Protein AF-A0A9P3C823-F1 (afdb_monomer_lite)

Structure (mmCIF, N/CA/C/O backbone):
data_AF-A0A9P3C823-F1
#
_entry.id   AF-A0A9P3C823-F1
#
loop_
_atom_site.group_PDB
_atom_site.id
_atom_site.type_symbol
_atom_site.label_atom_id
_atom_site.label_alt_id
_atom_site.label_comp_id
_atom_site.label_asym_id
_atom_site.label_entity_id
_atom_site.label_seq_id
_atom_site.pdbx_PDB_ins_code
_atom_site.Cartn_x
_atom_site.Cartn_y
_atom_site.Cartn_z
_atom_site.occupancy
_atom_site.B_iso_or_equiv
_atom_site.auth_seq_id
_atom_site.auth_comp_id
_atom_site.auth_asym_id
_atom_site.auth_atom_id
_atom_site.pdbx_PDB_model_num
ATOM 1 N N . MET A 1 1 ? -17.866 -25.008 -44.294 1.00 35.00 1 MET A N 1
ATOM 2 C CA . MET A 1 1 ? -16.511 -24.465 -44.513 1.00 35.00 1 MET A CA 1
ATOM 3 C C . MET A 1 1 ? -16.025 -23.839 -43.210 1.00 35.00 1 MET A C 1
ATOM 5 O O . MET A 1 1 ? -16.562 -22.801 -42.847 1.00 35.00 1 MET A O 1
ATOM 9 N N . PRO A 1 2 ? -15.139 -24.492 -42.443 1.00 32.69 2 PRO A N 1
ATOM 10 C CA . PRO A 1 2 ? -14.495 -23.902 -41.272 1.00 32.69 2 PRO A CA 1
ATOM 11 C C . PRO A 1 2 ? -13.178 -23.181 -41.626 1.00 32.69 2 PRO A C 1
ATOM 13 O O . PRO A 1 2 ? -12.579 -23.443 -42.664 1.00 32.69 2 PRO A O 1
ATOM 16 N N . CYS A 1 3 ? -12.800 -22.268 -40.728 1.00 51.78 3 CYS A N 1
ATOM 17 C CA . CYS A 1 3 ? -11.657 -21.354 -40.674 1.00 51.78 3 CYS A CA 1
ATOM 18 C C . CYS A 1 3 ? -10.278 -21.920 -41.065 1.00 51.78 3 CYS A C 1
ATOM 20 O O . CYS A 1 3 ? -9.932 -23.026 -40.658 1.00 51.78 3 CYS A O 1
ATOM 22 N N . THR A 1 4 ? -9.445 -21.082 -41.704 1.00 46.81 4 THR A N 1
ATOM 23 C CA . THR A 1 4 ? -8.008 -21.349 -41.914 1.00 46.81 4 THR A CA 1
ATOM 24 C C . THR A 1 4 ? -7.027 -20.363 -41.288 1.00 46.81 4 THR A C 1
ATOM 26 O O . THR A 1 4 ? -5.866 -20.715 -41.308 1.00 46.81 4 THR A O 1
ATOM 29 N N . THR A 1 5 ? -7.405 -19.217 -40.699 1.00 46.12 5 THR A N 1
ATOM 30 C CA . THR A 1 5 ? -6.493 -18.391 -39.851 1.00 46.12 5 THR A CA 1
ATOM 31 C C . THR A 1 5 ? -7.189 -17.104 -39.370 1.00 46.12 5 THR A C 1
ATOM 33 O O . THR A 1 5 ? -7.004 -16.041 -39.953 1.00 46.12 5 THR A O 1
ATOM 36 N N . CYS A 1 6 ? -8.007 -17.144 -38.319 1.00 45.16 6 CYS A N 1
ATOM 37 C CA . CYS A 1 6 ? -8.482 -15.925 -37.635 1.00 45.16 6 CYS A CA 1
ATOM 38 C C . CYS A 1 6 ? -7.924 -15.919 -36.209 1.00 45.16 6 CYS A C 1
ATOM 40 O O . CYS A 1 6 ? -7.870 -16.984 -35.596 1.00 45.16 6 CYS A O 1
ATOM 42 N N . PRO A 1 7 ? -7.473 -14.765 -35.690 1.00 52.19 7 PRO A N 1
ATOM 43 C CA . PRO A 1 7 ? -8.249 -13.523 -35.661 1.00 52.19 7 PRO A CA 1
ATOM 44 C C . PRO A 1 7 ? -7.951 -12.560 -36.814 1.00 52.19 7 PRO A C 1
ATOM 46 O O . PRO A 1 7 ? -6.794 -12.254 -37.094 1.00 52.19 7 PRO A O 1
ATOM 49 N N . THR A 1 8 ? -9.000 -12.007 -37.426 1.00 59.66 8 THR A N 1
ATOM 50 C CA . THR A 1 8 ? -8.868 -10.779 -38.215 1.00 59.66 8 THR A CA 1
ATOM 51 C C . THR A 1 8 ? -8.662 -9.632 -37.231 1.00 59.66 8 THR A C 1
ATOM 53 O O . THR A 1 8 ? -9.536 -9.334 -36.413 1.00 59.66 8 THR A O 1
ATOM 56 N N . THR A 1 9 ? -7.482 -9.022 -37.250 1.00 61.47 9 THR A N 1
ATOM 57 C CA . THR A 1 9 ? -7.218 -7.796 -36.496 1.00 61.47 9 THR A CA 1
ATOM 58 C C . THR A 1 9 ? -7.722 -6.619 -37.309 1.00 61.47 9 THR A C 1
ATOM 60 O O . THR A 1 9 ? -7.191 -6.335 -38.382 1.00 61.47 9 THR A O 1
ATOM 63 N N . HIS A 1 10 ? -8.737 -5.932 -36.799 1.00 73.94 10 HIS A N 1
ATOM 64 C CA . HIS A 1 10 ? -9.176 -4.664 -37.370 1.00 73.94 10 HIS A CA 1
ATOM 65 C C . HIS A 1 10 ? -8.568 -3.515 -36.564 1.00 73.94 10 HIS A C 1
ATOM 67 O O . HIS A 1 10 ? -8.534 -3.610 -35.330 1.00 73.94 10 HIS A O 1
ATOM 73 N N . PRO A 1 11 ? -8.076 -2.443 -37.218 1.00 75.88 11 PRO A N 1
ATOM 74 C CA . PRO A 1 11 ? -7.630 -1.261 -36.496 1.00 75.88 11 PRO A CA 1
ATOM 75 C C . PRO A 1 11 ? -8.790 -0.755 -35.643 1.00 75.88 11 PRO A C 1
ATOM 77 O O . PRO A 1 11 ? -9.939 -0.724 -36.089 1.00 75.88 11 PRO A O 1
ATOM 80 N N . CYS A 1 12 ? -8.493 -0.410 -34.395 1.00 74.81 12 CYS A N 1
ATOM 81 C CA . CYS A 1 12 ? -9.499 0.092 -33.479 1.00 74.81 12 CYS A CA 1
ATOM 82 C C . CYS A 1 12 ? -10.090 1.375 -34.081 1.00 74.81 12 CYS A C 1
ATOM 84 O O . CYS A 1 12 ? -9.335 2.314 -34.345 1.00 74.81 12 CYS A O 1
ATOM 86 N N . PRO A 1 13 ? -11.413 1.446 -34.302 1.00 76.31 13 PRO A N 1
ATOM 87 C CA . PRO A 1 13 ? -12.033 2.579 -34.985 1.00 76.31 13 PRO A CA 1
ATOM 88 C C . PRO A 1 13 ? -11.883 3.881 -34.191 1.00 76.31 13 PRO A C 1
ATOM 90 O O . PRO A 1 13 ? -11.887 4.965 -34.764 1.00 76.31 13 PRO A O 1
ATOM 93 N N . ARG A 1 14 ? -11.705 3.776 -32.870 1.00 74.75 14 ARG A N 1
ATOM 94 C CA . ARG A 1 14 ? -11.620 4.917 -31.960 1.00 74.75 14 ARG A CA 1
ATOM 95 C C . ARG A 1 14 ? -10.239 5.563 -31.891 1.00 74.75 14 ARG A C 1
ATOM 97 O O . ARG A 1 14 ? -10.153 6.766 -31.686 1.00 74.75 14 ARG A O 1
ATOM 104 N N . CYS A 1 15 ? -9.170 4.789 -32.066 1.00 73.88 15 CYS A N 1
ATOM 105 C CA . CYS A 1 15 ? -7.798 5.310 -32.117 1.00 73.88 15 CYS A CA 1
ATOM 106 C C . CYS A 1 15 ? -7.147 5.145 -33.497 1.00 73.88 15 CYS A C 1
ATOM 108 O O . CYS A 1 15 ? -5.965 5.406 -33.662 1.00 73.88 15 CYS A O 1
ATOM 110 N N . SER A 1 16 ? -7.902 4.703 -34.505 1.00 79.69 16 SER A N 1
ATOM 111 C CA . SER A 1 16 ? -7.412 4.472 -35.871 1.00 79.69 16 SER A CA 1
ATOM 112 C C . SER A 1 16 ? -6.136 3.621 -35.943 1.00 79.69 16 SER A C 1
ATOM 114 O O . SER A 1 16 ? -5.290 3.839 -36.805 1.00 79.69 16 SER A O 1
ATOM 116 N N . GLY A 1 17 ? -5.970 2.654 -35.036 1.00 72.06 17 GLY A N 1
ATOM 117 C CA . GLY A 1 17 ? -4.776 1.802 -35.013 1.00 72.06 17 GLY A CA 1
ATOM 118 C C . GLY A 1 17 ? -3.677 2.212 -34.031 1.00 72.06 17 GLY A C 1
ATOM 119 O O . GLY A 1 17 ? -2.802 1.397 -33.765 1.00 72.06 17 GLY A O 1
ATOM 120 N N . THR A 1 18 ? -3.699 3.427 -33.469 1.00 72.62 18 THR A N 1
ATOM 121 C CA . THR A 1 18 ? -2.567 3.945 -32.668 1.00 72.62 18 THR A CA 1
ATOM 122 C C . THR A 1 18 ? -2.504 3.385 -31.249 1.00 72.62 18 THR A C 1
ATOM 124 O O . THR A 1 18 ? -1.476 3.478 -30.589 1.00 72.62 18 THR A O 1
ATOM 127 N N . GLY A 1 19 ? -3.611 2.843 -30.740 1.00 66.25 19 GLY A N 1
ATOM 128 C CA . GLY A 1 19 ? -3.723 2.383 -29.353 1.00 66.25 19 GLY A CA 1
ATOM 129 C C . GLY A 1 19 ? -3.923 3.508 -28.339 1.00 66.25 19 GLY A C 1
ATOM 130 O O . GLY A 1 19 ? -4.384 3.246 -27.231 1.00 66.25 19 GLY A O 1
ATOM 131 N N . THR A 1 20 ? -3.693 4.761 -28.718 1.00 68.56 20 THR A N 1
ATOM 132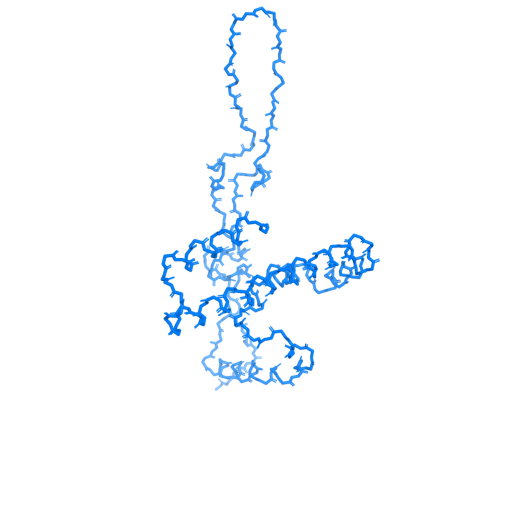 C CA . THR A 1 20 ? -3.794 5.926 -27.838 1.00 68.56 20 THR A CA 1
ATOM 133 C C . THR A 1 20 ? -4.793 6.941 -28.375 1.00 68.56 20 THR A C 1
ATOM 135 O O . THR A 1 20 ? -4.984 7.088 -29.581 1.00 68.56 20 THR A O 1
ATOM 138 N N . THR A 1 21 ? -5.466 7.638 -27.470 1.00 69.62 21 THR A N 1
ATOM 139 C CA . THR A 1 21 ? -6.261 8.823 -27.798 1.00 69.62 21 THR A CA 1
ATOM 140 C C . THR A 1 21 ? -5.496 10.038 -27.301 1.00 69.62 21 THR A C 1
ATOM 142 O O . THR A 1 21 ? -5.121 10.092 -26.132 1.00 69.62 21 THR A O 1
ATOM 145 N N . SER A 1 22 ? -5.216 10.985 -28.196 1.00 70.94 22 SER A N 1
ATOM 146 C CA . SER A 1 22 ? -4.592 12.252 -27.828 1.00 70.94 22 SER A CA 1
ATOM 147 C C . SER A 1 22 ? -5.679 13.214 -27.365 1.00 70.94 22 SER A C 1
ATOM 149 O O . SER A 1 22 ? -6.450 13.710 -28.190 1.00 70.94 22 SER A O 1
ATOM 151 N N . GLU A 1 23 ? -5.737 13.479 -26.067 1.00 72.12 23 GLU A N 1
ATOM 152 C CA . GLU A 1 23 ? -6.552 14.564 -25.526 1.00 72.12 23 GLU A CA 1
ATOM 153 C C . GLU A 1 23 ? -5.653 15.719 -25.064 1.00 72.12 23 GLU A C 1
ATOM 155 O O . GLU A 1 23 ? -4.468 15.508 -24.775 1.00 72.12 23 GLU A O 1
ATOM 160 N N . PRO A 1 24 ? -6.171 16.961 -25.021 1.00 75.12 24 PRO A N 1
ATOM 161 C CA . PRO A 1 24 ? -5.452 18.070 -24.410 1.00 75.12 24 PRO A CA 1
ATOM 162 C C . PRO A 1 24 ? -5.036 17.682 -22.992 1.00 75.12 24 PRO A C 1
ATOM 164 O O . PRO A 1 24 ? -5.863 17.223 -22.207 1.00 75.12 24 PRO A O 1
ATOM 167 N N . CYS A 1 25 ? -3.758 17.854 -22.654 1.00 70.50 25 CYS A N 1
ATOM 168 C CA . CYS A 1 25 ? -3.279 17.476 -21.330 1.00 70.50 25 CYS A CA 1
ATOM 169 C C . CYS A 1 25 ? -4.059 18.263 -20.260 1.00 70.50 25 CYS A C 1
ATOM 171 O O . CYS A 1 25 ? -4.071 19.495 -20.318 1.00 70.50 25 CYS A O 1
ATOM 173 N N . PRO A 1 26 ? -4.690 17.598 -19.275 1.00 68.50 26 PRO A N 1
ATOM 174 C CA . PRO A 1 26 ? -5.546 18.268 -18.297 1.00 68.50 26 PRO A CA 1
ATOM 175 C C . PRO A 1 26 ? -4.748 19.185 -17.366 1.00 68.50 26 PRO A C 1
ATOM 177 O O . PRO A 1 26 ? -5.267 20.190 -16.894 1.00 68.50 26 PRO A O 1
ATOM 180 N N . SER A 1 27 ? -3.465 18.881 -17.141 1.00 70.06 27 SER A N 1
ATOM 181 C CA . SER A 1 27 ? -2.580 19.691 -16.300 1.00 70.06 27 SER A CA 1
ATOM 182 C C . SER A 1 27 ? -2.157 21.006 -16.962 1.00 70.06 27 SER A C 1
ATOM 184 O O . SER A 1 27 ? -1.863 21.965 -16.256 1.00 70.06 27 SER A O 1
ATOM 186 N N . CYS A 1 28 ? -2.114 21.069 -18.297 1.00 72.19 28 CYS A N 1
ATOM 187 C CA . CYS A 1 28 ? -1.711 22.269 -19.039 1.00 72.19 28 CYS A CA 1
ATOM 188 C C . CYS A 1 28 ? -2.792 22.793 -20.004 1.00 72.19 28 CYS A C 1
ATOM 190 O O . CYS A 1 28 ? -2.546 23.714 -20.782 1.00 72.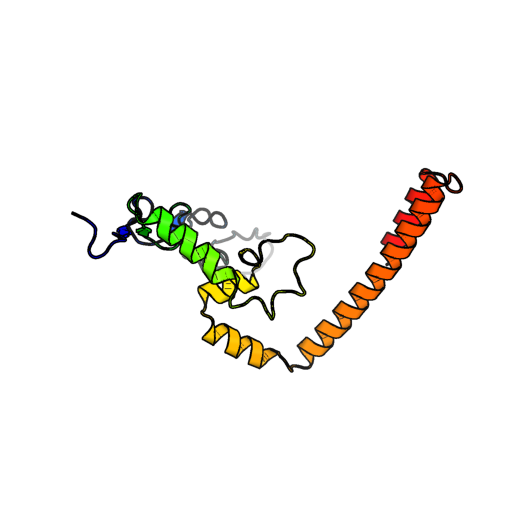19 28 CYS A O 1
ATOM 192 N N . PHE A 1 29 ? -3.995 22.218 -19.966 1.00 72.88 29 PHE A N 1
ATOM 193 C CA . PHE A 1 29 ? -5.132 22.547 -20.830 1.00 72.88 29 PHE A CA 1
ATOM 194 C C . PHE A 1 29 ? -4.791 22.603 -22.326 1.00 72.88 29 PHE A C 1
ATOM 196 O O . PHE A 1 29 ? -5.265 23.477 -23.050 1.00 72.88 29 PHE A O 1
ATOM 203 N N . GLY A 1 30 ? -3.928 21.707 -22.808 1.00 65.88 30 GLY A N 1
ATOM 204 C CA . GLY A 1 30 ? -3.543 21.704 -24.223 1.00 65.88 30 GLY A CA 1
ATOM 205 C C . GLY A 1 30 ? -2.505 22.752 -24.629 1.00 65.88 30 GLY A C 1
ATOM 206 O O . GLY A 1 30 ? -2.098 22.777 -25.793 1.00 65.88 30 GLY A O 1
ATOM 207 N N . LYS A 1 31 ? -2.066 23.631 -23.717 1.00 72.62 31 LYS A N 1
ATOM 208 C CA . LYS A 1 31 ? -1.044 24.632 -24.034 1.00 72.62 31 LYS A CA 1
ATOM 209 C C . LYS A 1 31 ? 0.309 23.935 -24.147 1.00 72.62 31 LYS A C 1
ATOM 211 O O . LYS A 1 31 ? 0.771 23.293 -23.202 1.00 72.62 31 LYS A O 1
ATOM 216 N N . ARG A 1 32 ? 0.907 24.033 -25.335 1.00 59.56 32 ARG A N 1
ATOM 217 C CA . ARG A 1 32 ? 2.248 23.514 -25.620 1.00 59.56 32 ARG A CA 1
ATOM 218 C C . ARG A 1 32 ? 3.298 24.498 -25.126 1.00 59.56 32 ARG A C 1
ATOM 220 O O . ARG A 1 32 ? 3.100 25.707 -25.232 1.00 59.56 32 ARG A O 1
ATOM 227 N N . GLY A 1 33 ? 4.432 23.977 -24.676 1.00 61.06 33 GLY A N 1
ATOM 228 C CA . GLY A 1 33 ? 5.577 24.790 -24.280 1.00 61.06 33 GLY A CA 1
ATOM 229 C C . GLY A 1 33 ? 5.482 25.380 -22.872 1.00 61.06 33 GLY A C 1
ATOM 230 O O . GLY A 1 33 ? 4.889 24.800 -21.963 1.00 61.06 33 GLY A O 1
ATOM 231 N N . PHE A 1 34 ? 6.167 26.506 -22.693 1.00 57.44 34 PHE A N 1
ATOM 232 C CA . PHE A 1 34 ? 6.473 27.102 -21.400 1.00 57.44 34 PHE A CA 1
ATOM 233 C C . PHE A 1 34 ? 5.369 28.057 -20.944 1.00 57.44 34 PHE A C 1
ATOM 235 O O . PHE A 1 34 ? 4.925 28.913 -21.705 1.00 57.44 34 PHE A O 1
ATOM 242 N N . PHE A 1 35 ? 4.933 27.918 -19.694 1.00 55.50 35 PHE A N 1
ATOM 243 C CA . PHE A 1 35 ? 4.009 28.866 -19.079 1.00 55.50 35 PHE A CA 1
ATOM 244 C C . PHE A 1 35 ? 4.801 30.022 -18.479 1.00 55.50 35 PHE A C 1
ATOM 246 O O . PHE A 1 35 ? 5.606 29.814 -17.572 1.00 55.50 35 PHE A O 1
ATOM 253 N N . GLU A 1 36 ? 4.557 31.233 -18.967 1.00 54.19 36 GLU A N 1
ATOM 254 C CA . GLU A 1 36 ? 5.014 32.452 -18.308 1.00 54.19 36 GLU A CA 1
ATOM 255 C C . GLU A 1 36 ? 4.078 32.717 -17.123 1.00 54.19 36 GLU A C 1
ATOM 257 O O . GLU A 1 36 ? 2.892 32.995 -17.300 1.00 54.19 36 GLU A O 1
ATOM 262 N N . MET A 1 37 ? 4.582 32.564 -15.898 1.00 51.56 37 MET A N 1
ATOM 263 C CA . MET A 1 37 ? 3.943 33.189 -14.743 1.00 51.56 37 MET A CA 1
ATOM 264 C C . MET A 1 37 ? 4.446 34.626 -14.688 1.00 51.56 37 MET A C 1
ATOM 266 O O . MET A 1 37 ? 5.637 34.849 -14.473 1.00 51.56 37 MET A O 1
ATOM 270 N N . GLU A 1 38 ? 3.551 35.591 -14.890 1.00 50.75 38 GLU A N 1
ATOM 271 C CA . GLU A 1 38 ? 3.841 36.988 -14.581 1.00 50.75 38 GLU A CA 1
ATOM 272 C C . GLU A 1 38 ? 4.107 37.084 -13.074 1.00 50.75 38 GLU A C 1
ATOM 274 O O . GLU A 1 38 ? 3.200 36.992 -12.245 1.00 50.75 38 GLU A O 1
ATOM 279 N N . GLY A 1 39 ? 5.386 37.178 -12.708 1.00 49.09 39 GLY A N 1
ATOM 280 C CA . GLY A 1 39 ? 5.788 37.462 -11.341 1.00 49.09 39 GLY A CA 1
ATOM 281 C C . GLY A 1 39 ? 5.299 38.857 -10.977 1.00 49.09 39 GLY A C 1
ATOM 282 O O . GLY A 1 39 ? 5.740 39.835 -11.574 1.00 49.09 39 GLY A O 1
ATOM 283 N N . GLY A 1 40 ? 4.381 38.949 -10.013 1.00 51.41 40 GLY A N 1
ATOM 284 C CA . GLY A 1 40 ? 3.986 40.220 -9.415 1.00 51.41 40 GLY A CA 1
ATOM 285 C C . GLY A 1 40 ? 5.208 40.889 -8.790 1.00 51.41 40 GLY A C 1
ATOM 286 O O . GLY A 1 40 ? 5.700 40.440 -7.758 1.00 51.41 40 GLY A O 1
ATOM 287 N N . GLY A 1 41 ? 5.732 41.914 -9.461 1.00 47.97 41 GLY A N 1
ATOM 288 C CA . GLY A 1 41 ? 6.841 42.723 -8.978 1.00 47.97 41 GLY A CA 1
ATOM 289 C C . GLY A 1 41 ? 6.320 43.926 -8.203 1.00 47.97 41 GLY A C 1
ATOM 290 O O . GLY A 1 41 ? 5.681 44.797 -8.788 1.00 47.97 41 GLY A O 1
ATOM 291 N N . ASP A 1 42 ? 6.620 43.991 -6.907 1.00 49.28 42 ASP A N 1
ATOM 292 C CA . ASP A 1 42 ? 6.551 45.241 -6.155 1.00 49.28 42 ASP A CA 1
ATOM 293 C C . ASP A 1 42 ? 7.681 46.168 -6.635 1.00 49.28 42 ASP A C 1
ATOM 295 O O . ASP A 1 42 ? 8.871 45.854 -6.522 1.00 49.28 42 ASP A O 1
ATOM 299 N N . GLU A 1 43 ? 7.306 47.317 -7.203 1.00 54.59 43 GLU A N 1
ATOM 300 C CA . GLU A 1 43 ? 8.220 48.367 -7.654 1.00 54.59 43 GLU A CA 1
ATOM 301 C C . GLU A 1 43 ? 8.949 49.010 -6.467 1.00 54.59 43 GLU A C 1
ATOM 303 O O . GLU A 1 43 ? 8.509 50.003 -5.886 1.00 54.59 43 GLU A O 1
ATOM 308 N N . ALA A 1 44 ? 10.129 48.495 -6.137 1.00 51.47 44 ALA A N 1
ATOM 309 C CA . ALA A 1 44 ? 11.115 49.267 -5.398 1.00 51.47 44 ALA A CA 1
ATOM 310 C C . ALA A 1 44 ? 12.544 48.848 -5.763 1.00 51.47 44 ALA A C 1
ATOM 312 O O . ALA A 1 44 ? 13.129 47.964 -5.150 1.00 51.47 44 ALA A O 1
ATOM 313 N N . ARG A 1 45 ? 13.120 49.622 -6.692 1.00 51.03 45 ARG A N 1
ATOM 314 C CA . ARG A 1 45 ? 14.555 49.760 -7.009 1.00 51.03 45 ARG A CA 1
ATOM 315 C C . ARG A 1 45 ? 15.231 48.624 -7.786 1.00 51.03 45 ARG A C 1
ATOM 317 O O . ARG A 1 45 ? 15.579 47.590 -7.237 1.00 51.03 45 ARG A O 1
ATOM 324 N N . GLY A 1 46 ? 15.658 49.003 -8.992 1.00 44.78 46 GLY A N 1
ATOM 325 C CA . GLY A 1 46 ? 16.843 48.469 -9.663 1.00 44.78 46 GLY A CA 1
ATOM 326 C C . GLY A 1 46 ? 16.539 47.276 -10.552 1.00 44.78 46 GLY A C 1
ATOM 327 O O . GLY A 1 46 ? 16.095 46.246 -10.066 1.00 44.78 46 GLY A O 1
ATOM 328 N N . GLU A 1 47 ? 16.791 47.444 -11.849 1.00 50.56 47 GLU A N 1
ATOM 329 C CA . GLU A 1 47 ? 16.695 46.418 -12.889 1.00 50.56 47 GLU A CA 1
ATOM 330 C C . GLU A 1 47 ? 17.221 45.058 -12.413 1.00 50.56 47 GLU A C 1
ATOM 332 O O . GLU A 1 47 ? 18.425 44.811 -12.353 1.00 50.56 47 GLU A O 1
ATOM 337 N N . PHE A 1 48 ? 16.294 44.152 -12.126 1.00 41.59 48 PHE A N 1
ATOM 338 C CA . PHE A 1 48 ? 16.541 42.723 -12.147 1.00 41.59 48 PHE A CA 1
ATOM 339 C C . PHE A 1 48 ? 15.718 42.160 -13.296 1.00 41.59 48 PHE A C 1
ATOM 341 O O . PHE A 1 48 ? 14.490 42.114 -13.236 1.00 41.59 48 PHE A O 1
ATOM 348 N N . HIS A 1 49 ? 16.401 41.726 -14.354 1.00 45.88 49 HIS A N 1
ATOM 349 C CA . HIS A 1 49 ? 15.813 40.784 -15.296 1.00 45.88 49 HIS A CA 1
ATOM 350 C C . HIS A 1 49 ? 15.487 39.515 -14.504 1.00 45.88 49 HIS A C 1
ATOM 352 O O . HIS A 1 49 ? 16.382 38.725 -14.200 1.00 45.88 49 HIS A O 1
ATOM 358 N N . ALA A 1 50 ? 14.220 39.345 -14.120 1.00 45.00 50 ALA A N 1
ATOM 359 C CA . ALA A 1 50 ? 13.749 38.078 -13.590 1.00 45.00 50 ALA A CA 1
ATOM 360 C C . ALA A 1 50 ? 14.059 37.005 -14.649 1.00 45.00 50 ALA A C 1
ATOM 362 O O . ALA A 1 50 ? 13.680 37.184 -15.810 1.00 45.00 50 ALA A O 1
ATOM 363 N N . PRO A 1 51 ? 14.787 35.926 -14.315 1.00 44.25 51 PRO A N 1
ATOM 364 C CA . PRO A 1 51 ? 14.983 34.855 -15.273 1.00 44.25 51 PRO A CA 1
ATOM 365 C C . PRO A 1 51 ? 13.601 34.298 -15.611 1.00 44.25 51 PRO A C 1
ATOM 367 O O . PRO A 1 51 ? 12.857 33.914 -14.710 1.00 44.25 51 PRO A O 1
ATOM 370 N N . CYS A 1 52 ? 13.236 34.273 -16.895 1.00 43.66 52 CYS A N 1
ATOM 371 C CA . CYS A 1 52 ? 12.051 33.557 -17.349 1.00 43.66 52 CYS A CA 1
ATOM 372 C C . CYS A 1 52 ? 12.252 32.078 -16.995 1.00 43.66 52 CYS A C 1
ATOM 374 O O . CYS A 1 52 ? 12.942 31.351 -17.709 1.00 43.66 52 CYS A O 1
ATOM 376 N N . ILE A 1 53 ? 11.713 31.634 -15.855 1.00 49.34 53 ILE A N 1
ATOM 377 C CA . ILE A 1 53 ? 11.771 30.229 -15.457 1.00 49.34 53 ILE A CA 1
ATOM 378 C C . ILE A 1 53 ? 10.740 29.504 -16.308 1.00 49.34 53 ILE A C 1
ATOM 380 O O . ILE A 1 53 ? 9.557 29.415 -15.993 1.00 49.34 53 ILE A O 1
ATOM 384 N N . SER A 1 54 ? 11.213 29.009 -17.437 1.00 55.44 54 SER A N 1
ATOM 385 C CA . SER A 1 54 ? 10.424 28.255 -18.381 1.00 55.44 54 SER A CA 1
ATOM 386 C C . SER A 1 54 ? 10.225 26.838 -17.811 1.00 55.44 54 SER A C 1
ATOM 388 O O . SER A 1 54 ? 11.121 25.998 -17.900 1.00 55.44 54 SER A O 1
ATOM 390 N N . MET A 1 55 ? 9.080 26.556 -17.179 1.00 59.47 55 MET A N 1
ATOM 391 C CA . MET A 1 55 ? 8.778 25.212 -16.659 1.00 59.47 55 MET A CA 1
ATOM 392 C C . MET A 1 55 ? 8.005 24.384 -17.692 1.00 59.47 55 MET A C 1
ATOM 394 O O . MET A 1 55 ? 6.944 24.795 -18.160 1.00 59.47 55 MET A O 1
ATOM 398 N N . GLN A 1 56 ? 8.538 23.212 -18.052 1.00 69.62 56 GLN A N 1
ATOM 399 C CA . GLN A 1 56 ? 7.833 22.224 -18.876 1.00 69.62 56 GLN A CA 1
ATOM 400 C C . GLN A 1 56 ? 6.766 21.506 -18.038 1.00 69.62 56 GLN A C 1
ATOM 402 O O . GLN A 1 56 ? 6.989 21.186 -16.867 1.00 69.62 56 GLN A O 1
ATOM 407 N N . CYS A 1 57 ? 5.597 21.243 -18.631 1.00 68.25 57 CYS A N 1
ATOM 408 C CA . CYS A 1 57 ? 4.552 20.469 -17.966 1.00 68.25 57 CYS A CA 1
ATOM 409 C C . CYS A 1 57 ? 5.023 19.024 -17.784 1.00 68.25 57 CYS A C 1
ATOM 411 O O . CYS A 1 57 ? 5.095 18.283 -18.756 1.00 68.25 57 CYS A O 1
ATOM 413 N N . ARG A 1 58 ? 5.294 18.616 -16.540 1.00 70.69 58 ARG A N 1
ATOM 414 C CA . ARG A 1 58 ? 5.779 17.263 -16.207 1.00 70.69 58 ARG A CA 1
ATOM 415 C C . ARG A 1 58 ? 4.804 16.142 -16.573 1.00 70.69 58 ARG A C 1
ATOM 417 O O . ARG A 1 58 ? 5.207 14.993 -16.658 1.00 70.69 58 ARG A O 1
ATOM 424 N N . SER A 1 59 ? 3.525 16.462 -16.761 1.00 66.56 59 SER A N 1
ATOM 425 C CA . SER A 1 59 ? 2.503 15.475 -17.122 1.00 66.56 59 SER A CA 1
ATOM 426 C C . SER A 1 59 ? 2.502 15.124 -18.614 1.00 66.56 59 SER A C 1
ATOM 428 O O . SER A 1 59 ? 1.944 14.098 -18.987 1.00 66.56 59 SER A O 1
ATOM 430 N N . CYS A 1 60 ? 3.053 15.985 -19.476 1.00 67.81 60 CYS A N 1
ATOM 431 C CA . CYS A 1 60 ? 3.060 15.795 -20.933 1.00 67.81 60 CYS A CA 1
ATOM 432 C C . CYS A 1 60 ? 4.387 16.199 -21.591 1.00 67.81 60 CYS A C 1
ATOM 434 O O . CYS A 1 60 ? 4.416 16.451 -22.793 1.00 67.81 60 CYS A O 1
ATOM 436 N N . ASP A 1 61 ? 5.445 16.364 -20.794 1.00 69.44 61 ASP A N 1
ATOM 437 C CA . ASP A 1 61 ? 6.779 16.837 -21.187 1.00 69.44 61 ASP A CA 1
ATOM 438 C C . ASP A 1 61 ? 6.771 18.063 -22.122 1.00 69.44 61 ASP A C 1
ATOM 440 O O . ASP A 1 61 ? 7.616 18.240 -22.995 1.00 69.44 61 ASP A O 1
ATOM 444 N N . GLY A 1 62 ? 5.787 18.950 -21.932 1.00 68.94 62 GLY A N 1
ATOM 445 C CA . GLY A 1 62 ? 5.625 20.175 -22.720 1.00 68.94 62 GLY A CA 1
ATOM 446 C C . GLY A 1 62 ? 4.949 20.008 -24.089 1.00 68.94 62 GLY A C 1
ATOM 447 O O . GLY A 1 62 ? 4.738 21.017 -24.768 1.00 68.94 62 GLY A O 1
ATOM 448 N N . GLU A 1 63 ? 4.538 18.799 -24.485 1.00 74.06 63 GLU A N 1
ATOM 449 C CA . GLU A 1 63 ? 3.853 18.567 -25.768 1.00 74.06 63 GLU A CA 1
ATOM 450 C C . GLU A 1 63 ? 2.404 19.069 -25.790 1.00 74.06 63 GLU A C 1
ATOM 452 O O . GLU A 1 63 ? 1.825 19.274 -26.859 1.00 74.06 63 GLU A O 1
ATOM 457 N N . GLY A 1 64 ? 1.804 19.283 -24.616 1.00 65.19 64 GLY A N 1
ATOM 458 C CA . GLY A 1 64 ? 0.426 19.750 -24.477 1.00 65.19 64 GLY A CA 1
ATOM 459 C C . GLY A 1 64 ? -0.635 18.668 -24.687 1.00 65.19 64 GLY A C 1
ATOM 460 O O . GLY A 1 64 ? -1.822 18.944 -24.545 1.00 65.19 6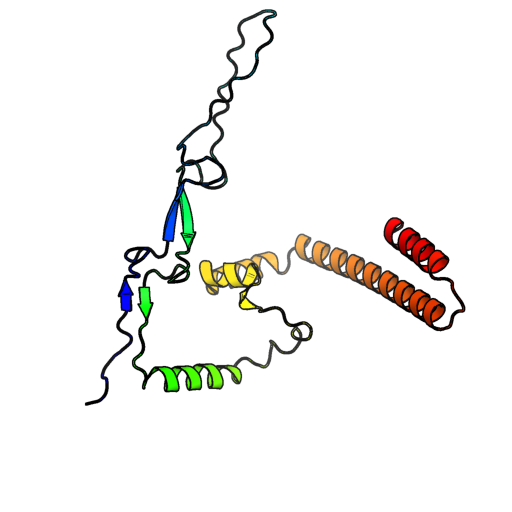4 GLY A O 1
ATOM 461 N N . ILE A 1 65 ? -0.244 17.431 -24.984 1.00 65.25 65 ILE A N 1
ATOM 462 C CA . ILE A 1 65 ? -1.156 16.309 -25.223 1.00 65.25 65 ILE A CA 1
ATOM 463 C C . ILE A 1 65 ? -0.916 15.208 -24.193 1.00 65.25 65 ILE A C 1
ATOM 465 O O . ILE A 1 65 ? 0.222 14.868 -23.890 1.00 65.25 65 ILE A O 1
ATOM 469 N N . ALA A 1 66 ? -1.993 14.679 -23.618 1.00 61.41 66 ALA A N 1
ATOM 470 C CA . ALA A 1 66 ? -1.941 13.485 -22.790 1.00 61.41 66 ALA A CA 1
ATOM 471 C C . ALA A 1 66 ? -2.286 12.279 -23.666 1.00 61.41 66 ALA A C 1
ATOM 473 O O . ALA A 1 66 ? -3.334 12.243 -24.317 1.00 61.41 66 ALA A O 1
ATOM 474 N N . PHE A 1 67 ? -1.388 11.298 -23.694 1.00 64.81 67 PHE A N 1
ATOM 475 C CA . PHE A 1 67 ? -1.643 10.024 -24.347 1.00 64.81 67 PHE A CA 1
ATOM 476 C C . PHE A 1 67 ? -2.358 9.108 -23.364 1.00 64.81 67 PHE A C 1
ATOM 478 O O . PHE A 1 67 ? -1.731 8.432 -22.549 1.00 64.81 67 PHE A O 1
ATOM 485 N N . GLU A 1 68 ? -3.684 9.072 -23.442 1.00 66.56 68 GLU A N 1
ATOM 486 C CA . GLU A 1 68 ? -4.443 8.050 -22.732 1.00 66.56 68 GLU A CA 1
ATOM 487 C C . GLU A 1 68 ? -4.524 6.782 -23.580 1.00 66.56 68 GLU A C 1
ATOM 489 O O . GLU A 1 68 ? -4.670 6.826 -24.808 1.00 66.56 68 GLU A O 1
ATOM 494 N N . ARG A 1 69 ? -4.435 5.615 -22.928 1.00 70.62 69 ARG A N 1
ATOM 495 C CA . ARG A 1 69 ? -4.708 4.348 -23.610 1.00 70.62 69 ARG A CA 1
ATOM 496 C C . ARG A 1 69 ? -6.151 4.381 -24.090 1.00 70.62 69 ARG A C 1
ATOM 498 O O . ARG A 1 69 ? -7.070 4.625 -23.308 1.00 70.62 69 ARG A O 1
ATOM 505 N N . CYS A 1 70 ? -6.361 4.076 -25.365 1.00 67.44 70 CYS A N 1
ATOM 506 C CA . CYS A 1 70 ? -7.701 3.940 -25.905 1.00 67.44 70 CYS A CA 1
ATOM 507 C C . CYS A 1 70 ? -8.420 2.840 -25.118 1.00 67.44 70 CYS A C 1
ATOM 509 O O . CYS A 1 70 ? -8.015 1.680 -25.177 1.00 67.44 70 CYS A O 1
ATOM 511 N N . ARG A 1 71 ? -9.470 3.203 -24.372 1.00 72.62 71 ARG A N 1
ATOM 512 C CA . ARG A 1 71 ? -10.191 2.282 -23.472 1.00 72.62 71 ARG A CA 1
ATOM 513 C C . ARG A 1 71 ? -10.804 1.087 -24.195 1.00 72.62 71 ARG A C 1
ATOM 515 O O . ARG A 1 71 ? -11.005 0.043 -23.595 1.00 72.62 71 ARG A O 1
ATOM 522 N N . GLU A 1 72 ? -11.078 1.242 -25.483 1.00 70.69 72 GLU A N 1
ATOM 523 C CA . GLU A 1 72 ? -11.750 0.235 -26.300 1.00 70.69 72 GLU A CA 1
ATOM 524 C C . GLU A 1 72 ? -10.802 -0.874 -26.765 1.00 70.69 72 GLU A C 1
ATOM 526 O O . GLU A 1 72 ? -11.173 -2.041 -26.757 1.00 70.69 72 GLU A O 1
ATOM 531 N N . CYS A 1 73 ? -9.552 -0.536 -27.093 1.00 71.19 73 CYS A N 1
ATOM 532 C CA . CYS A 1 73 ? -8.517 -1.523 -27.417 1.00 71.19 73 CYS A CA 1
ATOM 533 C C . CYS A 1 73 ? -7.464 -1.680 -26.310 1.00 71.19 73 CYS A C 1
ATOM 535 O O . CYS A 1 73 ? -6.431 -2.297 -26.540 1.00 71.19 73 CYS A O 1
ATOM 537 N N . VAL A 1 74 ? -7.669 -1.063 -25.145 1.00 73.62 74 VAL A N 1
ATOM 538 C CA . VAL A 1 74 ? -6.773 -1.076 -23.974 1.00 73.62 74 VAL A CA 1
ATOM 539 C C . VAL A 1 74 ? -5.307 -0.768 -24.328 1.00 73.62 74 VAL A C 1
ATOM 541 O O . VAL A 1 74 ? -4.375 -1.386 -23.823 1.00 73.62 74 VAL A O 1
ATOM 544 N N . GLY A 1 75 ? -5.069 0.187 -25.231 1.00 64.81 75 GLY A N 1
ATOM 545 C CA . GLY A 1 75 ? -3.701 0.530 -25.654 1.00 64.81 75 GLY A CA 1
ATOM 546 C C . GLY A 1 75 ? -3.133 -0.285 -26.820 1.00 64.81 75 GLY A C 1
ATOM 547 O O . GLY A 1 75 ? -2.089 0.077 -27.343 1.00 64.81 75 GLY A O 1
ATOM 548 N N . VAL A 1 76 ? -3.805 -1.354 -27.258 1.00 72.00 76 VAL A N 1
ATOM 549 C CA . VAL A 1 76 ? -3.265 -2.314 -28.242 1.00 72.00 76 VAL A CA 1
ATOM 550 C C . VAL A 1 76 ? -3.374 -1.819 -29.694 1.00 72.00 76 VAL A C 1
ATOM 552 O O . VAL A 1 76 ? -2.604 -2.229 -30.555 1.00 72.00 76 VAL A O 1
ATOM 555 N N . GLY A 1 77 ? -4.333 -0.937 -29.986 1.00 66.62 77 GLY A N 1
ATOM 556 C CA . GLY A 1 77 ? -4.527 -0.330 -31.310 1.00 66.62 77 GLY A CA 1
ATOM 557 C C . GLY A 1 77 ? -5.397 -1.135 -32.273 1.00 66.62 77 GLY A C 1
ATOM 558 O O . GLY A 1 77 ? -5.908 -0.580 -33.238 1.00 66.62 77 GLY A O 1
ATOM 559 N N . TYR A 1 78 ? -5.675 -2.405 -31.992 1.00 70.50 78 TYR A N 1
ATOM 560 C CA . TYR A 1 78 ? -6.547 -3.248 -32.811 1.00 70.50 78 TYR A CA 1
ATOM 561 C C . TYR A 1 78 ? -7.527 -4.046 -31.952 1.00 70.50 78 TYR A C 1
ATOM 563 O O . TYR A 1 78 ? -7.268 -4.329 -30.784 1.00 70.50 78 TYR A O 1
ATOM 571 N N . LEU A 1 79 ? -8.658 -4.423 -32.545 1.00 70.31 79 LEU A N 1
ATOM 572 C CA . LEU A 1 79 ? -9.640 -5.318 -31.939 1.00 70.31 79 LEU A CA 1
ATOM 573 C C . LEU A 1 79 ? -9.533 -6.690 -32.606 1.00 70.31 79 LEU A C 1
ATOM 575 O O . LEU A 1 79 ? -9.538 -6.798 -33.836 1.00 70.31 79 LEU A O 1
ATOM 579 N N . ARG A 1 80 ? -9.416 -7.744 -31.791 1.00 62.34 80 ARG A N 1
ATOM 580 C CA . ARG A 1 80 ? -9.512 -9.130 -32.263 1.00 62.34 80 ARG A CA 1
ATOM 581 C C . ARG A 1 80 ? -10.965 -9.563 -32.187 1.00 62.34 80 ARG A C 1
ATOM 583 O O . ARG A 1 80 ? -11.507 -9.709 -31.098 1.00 62.34 80 ARG A O 1
ATOM 590 N N . VAL A 1 81 ? -11.573 -9.788 -33.345 1.00 58.91 81 VAL A N 1
ATOM 591 C CA . VAL A 1 81 ? -12.910 -10.373 -33.429 1.00 58.91 81 VAL A CA 1
ATOM 592 C C . VAL A 1 81 ? -12.741 -11.868 -33.677 1.00 58.91 81 VAL A C 1
ATOM 594 O O . VAL A 1 81 ? -12.235 -12.281 -34.722 1.00 58.91 81 VAL A O 1
ATOM 597 N N . TYR A 1 82 ? -13.118 -12.682 -32.693 1.00 56.12 82 TYR A N 1
ATOM 598 C CA . TYR A 1 82 ? -13.206 -14.130 -32.863 1.00 56.12 82 TYR A CA 1
ATOM 599 C C . TYR A 1 82 ? -14.570 -14.474 -33.461 1.00 56.12 82 TYR A C 1
ATOM 601 O O . TYR A 1 82 ? -15.576 -13.841 -33.145 1.00 56.12 82 TYR A O 1
ATOM 609 N N . CYS A 1 83 ? -14.630 -15.481 -34.332 1.00 56.12 83 CYS A N 1
ATOM 610 C CA . CYS A 1 83 ? -15.925 -16.054 -34.678 1.00 56.12 83 CYS A CA 1
ATOM 611 C C . CYS A 1 83 ? -16.461 -16.834 -33.465 1.00 56.12 83 CYS A C 1
ATOM 613 O O . CYS A 1 83 ? -15.672 -17.387 -32.696 1.00 56.12 83 CYS A O 1
ATOM 615 N N . GLY A 1 84 ? -17.788 -16.937 -33.321 1.00 56.34 84 GLY A N 1
ATOM 616 C CA . GLY A 1 84 ? -18.415 -17.577 -32.152 1.00 56.34 84 GLY A CA 1
ATOM 617 C C . GLY A 1 84 ? -17.984 -19.031 -31.898 1.00 56.34 84 GLY A C 1
ATOM 618 O O . GLY A 1 84 ? -18.151 -19.532 -30.797 1.00 56.34 84 GLY A O 1
ATOM 619 N N . ARG A 1 85 ? -17.372 -19.703 -32.886 1.00 55.25 85 ARG A N 1
ATOM 620 C CA . ARG A 1 85 ? -16.790 -21.047 -32.736 1.00 55.25 85 ARG A CA 1
ATOM 621 C C . ARG A 1 85 ? -15.365 -21.042 -32.155 1.00 55.25 85 ARG A C 1
ATOM 623 O O . ARG A 1 85 ? -14.998 -21.983 -31.469 1.00 55.25 85 ARG A O 1
ATOM 630 N N . CYS A 1 86 ? -14.568 -20.001 -32.415 1.00 56.22 86 CYS A N 1
ATOM 631 C CA . CYS A 1 86 ? -13.208 -19.841 -31.872 1.00 56.22 86 CYS A CA 1
ATOM 632 C C . CYS A 1 86 ? -13.202 -19.213 -30.468 1.00 56.22 86 CYS A C 1
ATOM 634 O O . CYS A 1 86 ? -12.235 -19.365 -29.725 1.00 56.22 86 CYS A O 1
ATOM 636 N N . GLU A 1 87 ? -14.276 -18.516 -30.096 1.00 55.06 87 GLU A N 1
ATOM 637 C CA . GLU A 1 87 ? -14.447 -17.924 -28.766 1.00 55.06 87 GLU A CA 1
ATOM 638 C C . GLU A 1 87 ? -14.547 -19.001 -27.664 1.00 55.06 87 GLU A C 1
ATOM 640 O O . GLU A 1 87 ? -14.050 -18.821 -26.550 1.00 55.06 87 GLU A O 1
ATOM 645 N N . GLU A 1 88 ? -15.118 -20.162 -27.999 1.00 53.53 88 GLU A N 1
ATOM 646 C CA . GLU A 1 88 ? -15.292 -21.299 -27.089 1.00 53.53 88 GLU A CA 1
ATOM 647 C C . GLU A 1 88 ? -13.976 -22.068 -26.847 1.00 53.53 88 GLU A C 1
ATOM 649 O O . GLU A 1 88 ? -13.655 -22.404 -25.704 1.00 53.53 88 GLU A O 1
ATOM 654 N N . GLU A 1 89 ? -13.150 -22.253 -27.886 1.00 51.00 89 GLU A N 1
ATOM 655 C CA . GLU A 1 89 ? -11.810 -22.853 -27.757 1.00 51.00 89 GLU A CA 1
ATOM 656 C C . GLU A 1 89 ? -10.834 -21.945 -26.993 1.00 51.00 89 GLU A C 1
ATOM 658 O O . GLU A 1 89 ? -10.060 -22.429 -26.165 1.00 51.00 89 GLU A O 1
ATOM 663 N N . PHE A 1 90 ? -10.891 -20.622 -27.200 1.00 50.09 90 PHE A N 1
ATOM 664 C CA . PHE A 1 90 ? -10.048 -19.675 -26.459 1.00 50.09 90 PHE A CA 1
ATOM 665 C C . PHE A 1 90 ? -10.408 -19.630 -24.966 1.00 50.09 90 PHE A C 1
ATOM 667 O O . PHE A 1 90 ? -9.514 -19.593 -24.117 1.00 50.09 90 PHE A O 1
ATOM 674 N N . ARG A 1 91 ? -11.705 -19.722 -24.625 1.00 51.97 91 ARG A N 1
ATOM 675 C CA . ARG A 1 91 ? -12.146 -19.901 -23.231 1.00 51.97 91 ARG A CA 1
ATOM 676 C C . ARG A 1 91 ? -11.590 -21.186 -22.621 1.00 51.97 91 ARG A C 1
ATOM 678 O O . ARG A 1 91 ? -11.099 -21.148 -21.497 1.00 51.97 91 ARG A O 1
ATOM 685 N N . GLN A 1 92 ? -11.603 -22.306 -23.345 1.00 49.34 92 GLN A N 1
ATOM 686 C CA . GLN A 1 92 ? -11.009 -23.554 -22.850 1.00 49.34 92 GLN A CA 1
ATOM 687 C C . GLN A 1 92 ? -9.483 -23.472 -22.683 1.00 49.34 92 GLN A C 1
ATOM 689 O O . GLN A 1 92 ? -8.951 -24.013 -21.711 1.00 49.34 92 GLN A O 1
ATOM 694 N N . TYR A 1 93 ? -8.774 -22.775 -23.577 1.00 46.56 93 TYR A N 1
ATOM 695 C CA . TYR A 1 93 ? -7.320 -22.608 -23.487 1.00 46.56 93 TYR A CA 1
ATOM 696 C C . TYR A 1 93 ? -6.905 -21.736 -22.291 1.00 46.56 93 TYR A C 1
ATOM 698 O O . TYR A 1 93 ? -5.992 -22.106 -21.554 1.00 46.56 93 TYR A O 1
ATOM 706 N N . GLN A 1 94 ? -7.621 -20.635 -22.023 1.00 46.50 94 GLN A N 1
ATOM 707 C CA . GLN A 1 94 ? -7.403 -19.830 -20.810 1.00 46.50 94 GLN A CA 1
ATOM 708 C C . GLN A 1 94 ? -7.656 -20.618 -19.514 1.00 46.50 94 GLN A C 1
ATOM 710 O O . GLN A 1 94 ? -7.001 -20.358 -18.508 1.00 46.50 94 GLN A O 1
ATOM 715 N N . TYR A 1 95 ? -8.561 -21.601 -19.530 1.00 42.78 95 TYR A N 1
ATOM 716 C CA . TYR A 1 95 ? -8.794 -22.473 -18.377 1.00 42.78 95 TYR A CA 1
ATOM 717 C C . TYR A 1 95 ? -7.694 -23.531 -18.185 1.00 42.78 95 TYR A C 1
ATOM 719 O O . TYR A 1 95 ? -7.343 -23.818 -17.045 1.00 42.78 95 TYR A O 1
ATOM 727 N N . ARG A 1 96 ? -7.112 -24.081 -19.263 1.00 39.16 96 ARG A N 1
ATOM 728 C CA . ARG A 1 96 ? -6.019 -25.075 -19.174 1.00 39.16 96 ARG A CA 1
ATOM 729 C C . ARG A 1 96 ? -4.647 -24.482 -18.852 1.00 39.16 96 ARG A C 1
ATOM 731 O O . ARG A 1 96 ? -3.832 -25.169 -18.250 1.00 39.16 96 ARG A O 1
ATOM 738 N N . GLY A 1 97 ? -4.390 -23.223 -19.206 1.00 34.72 97 GLY A N 1
ATOM 739 C CA . GLY A 1 97 ? -3.145 -22.529 -18.843 1.00 34.72 97 GLY A CA 1
ATOM 740 C C . GLY A 1 97 ? -2.992 -22.240 -17.342 1.00 34.72 97 GLY A C 1
ATOM 741 O O . GLY A 1 97 ? -1.934 -21.799 -16.918 1.00 34.72 97 GLY A O 1
ATOM 742 N N . ARG A 1 98 ? -4.027 -22.496 -16.528 1.00 43.00 98 ARG A N 1
ATOM 743 C CA . ARG A 1 98 ? -4.044 -22.210 -15.084 1.00 43.00 98 ARG A CA 1
ATOM 744 C C . ARG A 1 98 ? -3.407 -23.309 -14.215 1.00 43.00 98 ARG A C 1
ATOM 746 O O . ARG A 1 98 ? -3.193 -23.089 -13.027 1.00 43.00 98 ARG A O 1
ATOM 753 N N . ASP A 1 99 ? -3.091 -24.471 -14.787 1.00 41.09 99 ASP A N 1
ATOM 754 C CA . ASP A 1 99 ? -2.550 -25.610 -14.026 1.00 41.09 99 ASP A CA 1
ATOM 755 C C . ASP A 1 99 ? -1.026 -25.801 -14.180 1.00 41.09 99 ASP A C 1
ATOM 757 O O . ASP A 1 99 ? -0.453 -26.628 -13.476 1.00 41.09 99 ASP A O 1
ATOM 761 N N . GLY A 1 100 ? -0.359 -25.041 -15.061 1.00 40.78 100 GLY A N 1
ATOM 762 C CA . GLY A 1 100 ? 1.077 -25.193 -15.353 1.00 40.78 100 GLY A CA 1
ATOM 763 C C . GLY A 1 100 ? 2.029 -24.354 -14.492 1.00 40.78 100 GLY A C 1
ATOM 764 O O . GLY A 1 100 ? 3.081 -24.854 -14.115 1.00 40.78 100 GLY A O 1
ATOM 765 N N . ASP A 1 101 ? 1.641 -23.131 -14.116 1.00 38.34 101 ASP A N 1
ATOM 766 C CA . ASP A 1 101 ? 2.515 -22.182 -13.390 1.00 38.34 101 ASP A CA 1
ATOM 767 C C . ASP A 1 101 ? 2.196 -22.092 -11.881 1.00 38.34 101 ASP A C 1
ATOM 769 O O . ASP A 1 101 ? 2.649 -21.209 -11.157 1.00 38.34 101 ASP A O 1
ATOM 773 N N . ARG A 1 102 ? 1.404 -23.038 -11.363 1.00 43.59 102 ARG A N 1
ATOM 774 C CA . ARG A 1 102 ? 0.763 -22.960 -10.037 1.00 43.59 102 ARG A CA 1
ATOM 775 C C . ARG A 1 102 ? 1.628 -23.413 -8.853 1.00 43.59 102 ARG A C 1
ATOM 777 O O . ARG A 1 102 ? 1.076 -23.710 -7.792 1.00 43.59 102 ARG A O 1
ATOM 784 N N . VAL A 1 103 ? 2.946 -23.525 -9.013 1.00 42.28 103 VAL A N 1
ATOM 785 C CA . VAL A 1 103 ? 3.814 -23.983 -7.911 1.00 42.28 103 VAL A CA 1
ATOM 786 C C . VAL A 1 103 ? 4.459 -22.820 -7.150 1.00 42.28 103 VAL A C 1
ATOM 788 O O . VAL A 1 103 ? 4.673 -22.978 -5.955 1.00 42.28 103 VAL A O 1
ATOM 791 N N . GLU A 1 104 ? 4.636 -21.633 -7.746 1.00 40.94 104 GLU A N 1
ATOM 792 C CA . GLU A 1 104 ? 5.184 -20.469 -7.015 1.00 40.94 104 GLU A CA 1
ATOM 793 C C . GLU A 1 104 ? 4.141 -19.410 -6.605 1.00 40.94 104 GLU A C 1
ATOM 795 O O . GLU A 1 104 ? 4.322 -18.738 -5.597 1.00 40.94 104 GLU A O 1
ATOM 800 N N . GLU A 1 105 ? 2.992 -19.290 -7.282 1.00 42.44 105 GLU A N 1
ATOM 801 C CA . GLU A 1 105 ? 1.979 -18.259 -6.953 1.00 42.44 105 GLU A CA 1
ATOM 802 C C . GLU A 1 105 ? 1.085 -18.583 -5.733 1.00 42.44 105 GLU A C 1
ATOM 804 O O . GLU A 1 105 ? 0.161 -17.830 -5.410 1.00 42.44 105 GLU A O 1
ATOM 809 N N . ARG A 1 106 ? 1.292 -19.716 -5.047 1.00 38.69 106 ARG A N 1
ATOM 810 C CA . ARG A 1 106 ? 0.322 -20.203 -4.048 1.00 38.69 106 ARG A CA 1
ATOM 811 C C . ARG A 1 106 ? 0.426 -19.556 -2.663 1.00 38.69 106 ARG A C 1
ATOM 813 O O . ARG A 1 106 ? -0.469 -19.794 -1.859 1.00 38.69 106 ARG A O 1
ATOM 820 N N . GLU A 1 107 ? 1.427 -18.724 -2.388 1.00 45.69 107 GLU A N 1
ATOM 821 C CA . GLU A 1 107 ? 1.597 -18.126 -1.049 1.00 45.69 107 GLU A CA 1
ATOM 822 C C . GLU A 1 107 ? 1.052 -16.695 -0.892 1.00 45.69 107 GLU A C 1
ATOM 824 O O . GLU A 1 107 ? 0.930 -16.228 0.233 1.00 45.69 107 GLU A O 1
ATOM 829 N N . MET A 1 108 ? 0.632 -16.003 -1.961 1.00 44.81 108 MET A N 1
ATOM 830 C CA . MET A 1 108 ? 0.175 -14.597 -1.861 1.00 44.81 108 MET A CA 1
ATOM 831 C C . MET A 1 108 ? -1.338 -14.372 -2.025 1.00 44.81 108 MET A C 1
ATOM 833 O O . MET A 1 108 ? -1.790 -13.230 -2.099 1.00 44.81 108 MET A O 1
ATOM 837 N N . ASN A 1 109 ? -2.154 -15.429 -2.080 1.00 48.06 109 ASN A N 1
ATOM 838 C CA . ASN A 1 109 ? -3.568 -15.316 -2.457 1.00 48.06 109 ASN A CA 1
ATOM 839 C C . ASN A 1 109 ? -4.553 -15.587 -1.309 1.00 48.06 109 ASN A C 1
ATOM 841 O O . ASN A 1 109 ? -5.352 -16.520 -1.391 1.00 48.06 109 ASN A O 1
ATOM 845 N N . GLU A 1 110 ? -4.531 -14.758 -0.262 1.00 49.31 110 GLU A N 1
ATOM 846 C CA . GLU A 1 110 ? -5.580 -14.795 0.775 1.00 49.31 110 GLU A CA 1
ATOM 847 C C . GLU A 1 110 ? -6.441 -13.523 0.882 1.00 49.31 110 GLU A C 1
ATOM 849 O O . GLU A 1 110 ? -7.470 -13.533 1.555 1.00 49.31 110 GLU A O 1
ATOM 854 N N . LYS A 1 111 ? -6.135 -12.446 0.142 1.00 53.16 111 LYS A N 1
ATOM 855 C CA . LYS A 1 111 ? -7.011 -11.261 0.036 1.00 53.16 111 LYS A CA 1
ATOM 856 C C . LYS A 1 111 ? -7.060 -10.774 -1.414 1.00 53.16 111 LYS A C 1
ATOM 858 O O . LYS A 1 111 ? -6.125 -10.148 -1.900 1.00 53.16 111 LYS A O 1
ATOM 863 N N . GLY A 1 112 ? -8.151 -11.121 -2.102 1.00 47.16 112 GLY A N 1
ATOM 864 C CA . GLY A 1 112 ? -8.359 -10.985 -3.549 1.00 47.16 112 GLY A CA 1
ATOM 865 C C . GLY A 1 112 ? -8.084 -9.597 -4.128 1.00 47.16 112 GLY A C 1
ATOM 866 O O . GLY A 1 112 ? -8.994 -8.789 -4.293 1.00 47.16 112 GLY A O 1
ATOM 867 N N . THR A 1 113 ? -6.832 -9.371 -4.505 1.00 54.59 113 THR A N 1
ATOM 868 C CA . THR A 1 113 ? -6.398 -8.241 -5.323 1.00 54.59 113 THR A CA 1
ATOM 869 C C . THR A 1 113 ? -5.966 -8.827 -6.660 1.00 54.59 113 THR A C 1
ATOM 871 O O . THR A 1 113 ? -5.180 -9.774 -6.679 1.00 54.59 113 THR A O 1
ATOM 874 N N . ASP A 1 114 ? -6.515 -8.333 -7.773 1.00 62.59 114 ASP A N 1
ATOM 875 C CA . ASP A 1 114 ? -6.102 -8.786 -9.103 1.00 62.59 114 ASP A CA 1
ATOM 876 C C . ASP A 1 114 ? -4.622 -8.428 -9.295 1.00 62.59 114 ASP A C 1
ATOM 878 O O . ASP A 1 114 ? -4.252 -7.260 -9.415 1.00 62.59 114 ASP A O 1
ATOM 882 N N . ILE A 1 115 ? -3.760 -9.447 -9.281 1.00 61.66 115 ILE A N 1
ATOM 883 C CA . ILE A 1 115 ? -2.302 -9.324 -9.418 1.00 61.66 115 ILE A CA 1
ATOM 884 C C . ILE A 1 115 ? -1.953 -8.543 -10.697 1.00 61.66 115 ILE A C 1
ATOM 886 O O . ILE A 1 115 ? -0.938 -7.848 -10.760 1.00 61.66 115 ILE A O 1
ATOM 890 N N . GLY A 1 116 ? -2.824 -8.589 -11.714 1.00 60.38 116 GLY A N 1
ATOM 891 C CA . GLY A 1 116 ? -2.662 -7.858 -12.963 1.00 60.38 116 GLY A CA 1
ATOM 892 C C . GLY A 1 116 ? -2.730 -6.334 -12.841 1.00 60.38 116 GLY A C 1
ATOM 893 O O . GLY A 1 116 ? -2.169 -5.658 -13.712 1.00 60.38 116 GLY A O 1
ATOM 894 N N . ASP A 1 117 ? -3.362 -5.813 -11.788 1.00 73.31 117 ASP A N 1
ATOM 895 C CA . ASP A 1 117 ? -3.534 -4.378 -11.546 1.00 73.31 117 ASP A CA 1
ATOM 896 C C . ASP A 1 117 ? -2.392 -3.768 -10.739 1.00 73.31 117 ASP A C 1
ATOM 898 O O . ASP A 1 117 ? -2.260 -2.542 -10.679 1.00 73.31 117 ASP A O 1
ATOM 902 N N . PHE A 1 118 ? -1.525 -4.600 -10.164 1.00 71.19 118 PHE A N 1
ATOM 903 C CA . PHE A 1 118 ? -0.411 -4.099 -9.386 1.00 71.19 118 PHE A CA 1
ATOM 904 C C . PHE A 1 118 ? 0.566 -3.311 -10.285 1.00 71.19 118 PHE A C 1
ATOM 906 O O . PHE A 1 118 ? 0.943 -3.797 -11.361 1.00 71.19 118 PHE A O 1
ATOM 913 N N . PRO A 1 119 ? 1.024 -2.109 -9.876 1.00 78.06 119 PRO A N 1
ATOM 914 C CA . PRO A 1 119 ? 1.882 -1.260 -10.705 1.00 78.06 119 PRO A CA 1
ATOM 915 C C . PRO A 1 119 ? 3.140 -1.960 -11.240 1.00 78.06 119 PRO A C 1
ATOM 917 O O . PRO A 1 119 ? 3.506 -1.753 -12.397 1.00 78.06 119 PRO A O 1
ATOM 920 N N . CYS A 1 120 ? 3.766 -2.839 -10.446 1.00 76.69 120 CYS A N 1
ATOM 921 C CA . CYS A 1 120 ? 4.930 -3.624 -10.874 1.00 76.69 120 CYS A CA 1
ATOM 922 C C . CYS A 1 120 ? 4.590 -4.598 -12.017 1.00 76.69 120 CYS A C 1
ATOM 924 O O . CYS A 1 120 ? 5.319 -4.683 -13.004 1.00 76.69 120 CYS A O 1
ATOM 926 N N . MET A 1 121 ? 3.421 -5.240 -11.958 1.00 81.75 121 MET A N 1
ATOM 927 C CA . MET A 1 121 ? 2.959 -6.167 -12.989 1.00 81.75 121 MET A CA 1
ATOM 928 C C . MET A 1 121 ? 2.570 -5.436 -14.273 1.00 81.75 121 MET A C 1
ATOM 930 O O . MET A 1 121 ? 2.812 -5.937 -15.374 1.00 81.75 121 MET A O 1
ATOM 934 N N . GLN A 1 122 ? 2.028 -4.221 -14.166 1.00 81.19 122 GLN A N 1
ATOM 935 C CA . GLN A 1 122 ? 1.806 -3.366 -15.331 1.00 81.19 122 GLN A CA 1
ATOM 936 C C . GLN A 1 122 ? 3.128 -2.907 -15.957 1.00 81.19 122 GLN A C 1
ATOM 938 O O . GLN A 1 122 ? 3.273 -2.952 -17.179 1.00 81.19 122 GLN A O 1
ATOM 943 N N . LEU A 1 123 ? 4.102 -2.501 -15.143 1.00 80.75 123 LEU A N 1
ATOM 944 C CA . LEU A 1 123 ? 5.406 -2.051 -15.623 1.00 80.75 123 LEU A CA 1
ATOM 945 C C . LEU A 1 123 ? 6.168 -3.184 -16.327 1.00 80.75 123 LEU A C 1
ATOM 947 O O . LEU A 1 123 ? 6.684 -2.967 -17.425 1.00 80.75 123 LEU A O 1
ATOM 951 N N . ARG A 1 124 ? 6.129 -4.406 -15.779 1.00 85.69 124 ARG A N 1
ATOM 952 C CA . ARG A 1 124 ? 6.664 -5.620 -16.418 1.00 85.69 124 ARG A CA 1
ATOM 953 C C . ARG A 1 124 ? 6.025 -5.888 -17.781 1.00 85.69 124 ARG A C 1
ATOM 955 O O . ARG A 1 124 ? 6.731 -6.165 -18.746 1.00 85.69 124 ARG A O 1
ATOM 962 N N . LYS A 1 125 ? 4.698 -5.750 -17.901 1.00 80.88 125 LYS A N 1
ATOM 963 C CA . LYS A 1 125 ? 3.988 -5.904 -19.189 1.00 80.88 125 LYS A CA 1
ATOM 964 C C . LYS A 1 125 ? 4.405 -4.856 -20.228 1.00 80.88 125 LYS A C 1
ATOM 966 O O . LYS A 1 125 ? 4.454 -5.179 -21.410 1.00 80.88 125 LYS A O 1
ATOM 971 N N . HIS A 1 126 ? 4.683 -3.619 -19.809 1.00 84.00 126 HIS A N 1
ATOM 972 C CA . HIS A 1 126 ? 5.067 -2.524 -20.716 1.00 84.00 126 HIS A CA 1
ATOM 973 C C . HIS A 1 126 ? 6.536 -2.554 -21.131 1.00 84.00 126 HIS A C 1
ATOM 975 O O . HIS A 1 126 ? 6.849 -2.227 -22.272 1.00 84.00 126 HIS A O 1
ATOM 981 N N . ARG A 1 127 ? 7.440 -2.914 -20.216 1.00 85.44 127 ARG A N 1
ATOM 982 C CA . ARG A 1 127 ? 8.891 -2.920 -20.463 1.00 85.44 127 ARG A CA 1
ATOM 983 C C . ARG A 1 127 ? 9.425 -4.268 -20.945 1.00 85.44 127 ARG A C 1
ATOM 985 O O . ARG A 1 127 ? 10.501 -4.305 -21.530 1.00 85.44 127 ARG A O 1
ATOM 992 N N . GLY A 1 128 ? 8.658 -5.339 -20.753 1.00 85.38 128 GLY A N 1
ATOM 993 C CA . GLY A 1 128 ? 9.053 -6.704 -21.081 1.00 85.38 128 GLY A CA 1
ATOM 994 C C . GLY A 1 128 ? 9.638 -7.444 -19.878 1.00 85.38 128 GLY A C 1
ATOM 995 O O . GLY A 1 128 ? 10.150 -6.835 -18.939 1.00 85.38 128 GLY A O 1
ATOM 996 N N . ALA A 1 129 ? 9.535 -8.774 -19.912 1.00 85.62 129 ALA A N 1
ATOM 997 C CA . ALA A 1 129 ? 10.004 -9.639 -18.831 1.00 85.62 129 ALA A CA 1
ATOM 998 C C . ALA A 1 129 ? 11.533 -9.615 -18.686 1.00 85.62 129 ALA A C 1
ATOM 1000 O O . ALA A 1 129 ? 12.012 -9.485 -17.574 1.00 85.62 129 ALA A O 1
ATOM 1001 N N . GLU A 1 130 ? 12.279 -9.638 -19.793 1.00 85.69 130 GLU A N 1
ATOM 1002 C CA . GLU A 1 130 ? 13.752 -9.650 -19.782 1.00 85.69 130 GLU A CA 1
ATOM 1003 C C . GLU A 1 130 ? 14.337 -8.403 -19.102 1.00 85.69 130 GLU A C 1
ATOM 1005 O O . GLU A 1 130 ? 15.103 -8.515 -18.152 1.00 85.69 130 GLU A O 1
ATOM 1010 N N . TRP A 1 131 ? 13.873 -7.210 -19.491 1.00 91.19 131 TRP A N 1
ATOM 1011 C CA . TRP A 1 131 ? 14.261 -5.955 -18.837 1.00 91.19 131 TRP A CA 1
ATOM 1012 C C . TRP A 1 131 ? 13.890 -5.926 -17.348 1.00 91.19 131 TRP A C 1
ATOM 1014 O O . TRP A 1 131 ? 14.624 -5.385 -16.525 1.00 91.19 131 TRP A O 1
ATOM 1024 N N . TRP A 1 132 ? 12.721 -6.471 -17.001 1.00 87.31 132 TRP A N 1
ATOM 1025 C CA . TRP A 1 132 ? 12.263 -6.535 -15.616 1.00 87.31 132 TRP A CA 1
ATOM 1026 C C . TRP A 1 132 ? 13.176 -7.424 -14.777 1.00 87.31 132 TRP A C 1
ATOM 1028 O O . TRP A 1 132 ? 13.586 -7.020 -13.693 1.00 87.31 132 TRP A O 1
ATOM 1038 N N . ASP A 1 133 ? 13.511 -8.602 -15.294 1.00 86.88 133 ASP A N 1
ATOM 1039 C CA . ASP A 1 133 ? 14.335 -9.583 -14.600 1.00 86.88 133 ASP A CA 1
ATOM 1040 C C . ASP A 1 133 ? 15.765 -9.042 -14.401 1.00 86.88 133 ASP A C 1
ATOM 1042 O O . ASP A 1 133 ? 16.288 -9.140 -13.294 1.00 86.88 133 ASP A O 1
ATOM 1046 N N . GLU A 1 134 ? 16.342 -8.350 -15.395 1.00 89.06 134 GLU A N 1
ATOM 1047 C CA . GLU A 1 134 ? 17.632 -7.645 -15.261 1.00 89.06 134 GLU A CA 1
ATOM 1048 C C . GLU A 1 134 ? 17.621 -6.593 -14.140 1.00 89.06 134 GLU A C 1
ATOM 1050 O O . GLU A 1 134 ? 18.574 -6.488 -13.370 1.00 89.06 134 GLU A O 1
ATOM 1055 N N . ARG A 1 135 ? 16.540 -5.808 -14.016 1.00 87.56 135 ARG A N 1
ATOM 1056 C CA . ARG A 1 135 ? 16.428 -4.794 -12.953 1.00 87.56 135 ARG A CA 1
ATOM 1057 C C . ARG A 1 135 ? 16.157 -5.384 -11.590 1.00 87.56 135 ARG A C 1
ATOM 1059 O O . ARG A 1 135 ? 16.699 -4.892 -10.607 1.00 87.56 135 ARG A O 1
ATOM 1066 N N . MET A 1 136 ? 15.347 -6.430 -11.517 1.00 84.50 136 MET A N 1
ATOM 1067 C CA . MET A 1 136 ? 15.154 -7.143 -10.262 1.00 84.50 136 MET A CA 1
ATOM 1068 C C . MET A 1 136 ? 16.469 -7.746 -9.769 1.00 84.50 136 MET A C 1
ATOM 1070 O O . MET A 1 136 ? 16.710 -7.710 -8.570 1.00 84.50 136 MET A O 1
ATOM 1074 N N . ASP A 1 137 ? 17.320 -8.248 -10.667 1.00 86.56 137 ASP A N 1
ATOM 1075 C CA . ASP A 1 137 ? 18.644 -8.772 -10.320 1.00 86.56 137 ASP A CA 1
ATOM 1076 C C . ASP A 1 137 ? 19.601 -7.666 -9.843 1.00 86.56 137 ASP A C 1
ATOM 1078 O O . ASP A 1 137 ? 20.243 -7.819 -8.809 1.00 86.56 137 ASP A O 1
ATOM 1082 N N . GLU A 1 138 ? 19.614 -6.509 -10.519 1.00 87.31 138 GLU A N 1
ATOM 1083 C CA . GLU A 1 138 ? 20.429 -5.344 -10.131 1.00 87.31 138 GLU A CA 1
ATOM 1084 C C . GLU A 1 138 ? 20.120 -4.845 -8.709 1.00 87.31 138 GLU A C 1
ATOM 1086 O O . GLU A 1 138 ? 21.028 -4.437 -7.987 1.00 87.31 138 GLU A O 1
ATOM 1091 N N . TYR A 1 139 ? 18.848 -4.878 -8.298 1.00 81.12 139 TYR A N 1
ATOM 1092 C CA . TYR A 1 139 ? 18.419 -4.358 -6.996 1.00 81.12 139 TYR A CA 1
ATOM 1093 C C . TYR A 1 139 ? 18.330 -5.411 -5.886 1.00 81.12 139 TYR A C 1
ATOM 1095 O O . TYR A 1 139 ? 18.268 -5.024 -4.717 1.00 81.12 139 TYR A O 1
ATOM 1103 N N . ARG A 1 140 ? 18.333 -6.710 -6.222 1.00 79.75 140 ARG A N 1
ATOM 1104 C CA . ARG A 1 140 ? 18.037 -7.813 -5.290 1.00 79.75 140 ARG A CA 1
ATOM 1105 C C . ARG A 1 140 ? 18.871 -7.764 -4.012 1.00 79.75 140 ARG A C 1
ATOM 1107 O O . ARG A 1 140 ? 18.308 -7.863 -2.928 1.00 79.75 140 ARG A O 1
ATOM 1114 N N . ASP A 1 141 ? 20.177 -7.570 -4.166 1.00 80.38 141 ASP A N 1
ATOM 1115 C CA . ASP A 1 141 ? 21.166 -7.725 -3.092 1.00 80.38 141 ASP A CA 1
ATOM 1116 C C . ASP A 1 141 ? 21.809 -6.381 -2.707 1.00 80.38 141 ASP A C 1
ATOM 1118 O O . ASP A 1 141 ? 22.969 -6.306 -2.298 1.00 80.38 141 ASP A O 1
ATOM 1122 N N . THR A 1 142 ? 21.082 -5.277 -2.898 1.00 88.69 142 THR A N 1
ATOM 1123 C CA . THR A 1 142 ? 21.572 -3.952 -2.501 1.00 88.69 142 THR A CA 1
ATOM 1124 C C . THR A 1 142 ? 21.298 -3.696 -1.019 1.00 88.69 142 THR A C 1
ATOM 1126 O O . THR A 1 142 ? 20.204 -3.962 -0.524 1.00 88.69 142 THR A O 1
ATOM 1129 N N . GLU A 1 143 ? 22.271 -3.112 -0.310 1.00 88.31 143 GLU A N 1
ATOM 1130 C CA . GLU A 1 143 ? 22.151 -2.752 1.118 1.00 88.31 143 GLU A CA 1
ATOM 1131 C C . GLU A 1 143 ? 20.924 -1.860 1.394 1.00 88.31 143 GLU A C 1
ATOM 1133 O O . GLU A 1 143 ? 20.278 -1.962 2.439 1.00 88.31 143 GLU A O 1
ATOM 1138 N N . GLU A 1 144 ? 20.561 -1.008 0.431 1.00 87.25 144 GLU A N 1
ATOM 1139 C CA . GLU A 1 144 ? 19.363 -0.172 0.496 1.00 87.25 144 GLU A CA 1
ATOM 1140 C C . GLU A 1 144 ? 18.079 -1.012 0.540 1.00 87.25 144 GLU A C 1
ATOM 1142 O O . GLU A 1 144 ? 17.197 -0.740 1.358 1.00 87.25 144 GLU A O 1
ATOM 1147 N N . VAL A 1 145 ? 17.981 -2.056 -0.291 1.00 87.44 145 VAL A N 1
ATOM 1148 C CA . VAL A 1 145 ? 16.824 -2.961 -0.316 1.00 87.44 145 VAL A CA 1
ATOM 1149 C C . VAL A 1 145 ? 16.765 -3.798 0.954 1.00 87.44 145 VAL A C 1
ATOM 1151 O O . VAL A 1 145 ? 15.693 -3.904 1.544 1.00 87.44 145 VAL A O 1
ATOM 1154 N N . GLU A 1 146 ? 17.892 -4.323 1.437 1.00 87.50 146 GLU A N 1
ATOM 1155 C CA . GLU A 1 146 ? 17.933 -5.064 2.705 1.00 87.50 146 GLU A CA 1
ATOM 1156 C C . GLU A 1 146 ? 17.484 -4.197 3.891 1.00 87.50 146 GLU A C 1
ATOM 1158 O O . GLU A 1 146 ? 16.654 -4.613 4.708 1.00 87.50 146 GLU A O 1
ATOM 1163 N N . THR A 1 147 ? 17.977 -2.957 3.956 1.00 91.50 147 THR A N 1
ATOM 1164 C CA . THR A 1 147 ? 17.595 -1.983 4.988 1.00 91.50 147 THR A CA 1
ATOM 1165 C C . THR A 1 147 ? 16.114 -1.632 4.886 1.00 91.50 147 THR A C 1
ATOM 1167 O O . THR A 1 147 ? 15.407 -1.597 5.894 1.00 91.50 147 THR A O 1
ATOM 1170 N N . PHE A 1 148 ? 15.612 -1.400 3.672 1.00 88.88 148 PHE A N 1
ATOM 1171 C CA . PHE A 1 148 ? 14.201 -1.115 3.438 1.00 88.88 148 PHE A CA 1
ATOM 1172 C C . PHE A 1 148 ? 13.304 -2.282 3.862 1.00 88.88 148 PHE A C 1
ATOM 1174 O O . PHE A 1 148 ? 12.314 -2.061 4.559 1.00 88.88 148 PHE A O 1
ATOM 1181 N N . VAL A 1 149 ? 13.655 -3.515 3.481 1.00 89.62 149 VAL A N 1
ATOM 1182 C CA . VAL A 1 149 ? 12.914 -4.726 3.859 1.00 89.62 149 VAL A CA 1
ATOM 1183 C C . VAL A 1 149 ? 12.900 -4.887 5.376 1.00 89.62 149 VAL A C 1
ATOM 1185 O O . VAL A 1 149 ? 11.830 -5.090 5.943 1.00 89.62 149 VAL A O 1
ATOM 1188 N N . THR A 1 150 ? 14.045 -4.722 6.038 1.00 90.75 150 THR A N 1
ATOM 1189 C CA . THR A 1 150 ? 14.145 -4.814 7.504 1.00 90.75 150 THR A CA 1
ATOM 1190 C C . THR A 1 150 ? 13.248 -3.781 8.185 1.00 90.75 150 THR A C 1
ATOM 1192 O O . THR A 1 150 ? 12.398 -4.148 8.991 1.00 90.75 150 THR A O 1
ATOM 1195 N N . ASN A 1 151 ? 13.337 -2.511 7.778 1.00 90.62 151 ASN A N 1
ATOM 1196 C CA . ASN A 1 151 ? 12.487 -1.448 8.320 1.00 90.62 151 ASN A CA 1
ATOM 1197 C C . ASN A 1 151 ? 10.991 -1.735 8.103 1.00 90.62 151 ASN A C 1
ATOM 1199 O O . ASN A 1 151 ? 10.171 -1.466 8.974 1.00 90.62 151 ASN A O 1
ATOM 1203 N N . LYS A 1 152 ? 10.613 -2.294 6.946 1.00 91.06 152 LYS A N 1
ATOM 1204 C CA . LYS A 1 152 ? 9.214 -2.642 6.653 1.00 91.06 152 LYS A CA 1
ATOM 1205 C C . LYS A 1 152 ? 8.712 -3.824 7.472 1.00 91.06 152 LYS A C 1
ATOM 1207 O O . LYS A 1 152 ? 7.541 -3.830 7.840 1.00 91.06 152 LYS A O 1
ATOM 1212 N N . LEU A 1 153 ? 9.566 -4.805 7.749 1.00 90.94 153 LEU A N 1
ATOM 1213 C CA . LEU A 1 153 ? 9.232 -5.912 8.642 1.00 90.94 153 LEU A CA 1
ATOM 1214 C C . LEU A 1 153 ? 9.057 -5.425 10.082 1.00 90.94 153 LEU A C 1
ATOM 1216 O O . LEU A 1 153 ? 8.115 -5.850 10.747 1.00 90.94 153 LEU A O 1
ATOM 1220 N N . ASP A 1 154 ? 9.893 -4.490 10.533 1.00 90.62 154 ASP A N 1
ATOM 1221 C CA . ASP A 1 154 ? 9.746 -3.861 11.847 1.00 90.62 154 ASP A CA 1
ATOM 1222 C C . ASP A 1 154 ? 8.446 -3.043 11.943 1.00 90.62 154 ASP A C 1
ATOM 1224 O O . ASP A 1 154 ? 7.699 -3.185 12.916 1.00 90.62 154 ASP A O 1
ATOM 1228 N N . ASP A 1 155 ? 8.124 -2.250 10.911 1.00 89.06 155 ASP A N 1
ATOM 1229 C CA . ASP A 1 155 ? 6.846 -1.530 10.802 1.00 89.06 155 ASP A CA 1
ATOM 1230 C C . ASP A 1 155 ? 5.653 -2.503 10.864 1.00 89.06 155 ASP A C 1
ATOM 1232 O O . ASP A 1 155 ? 4.658 -2.245 11.548 1.00 89.06 155 ASP A O 1
ATOM 1236 N N . LEU A 1 156 ? 5.744 -3.636 10.157 1.00 91.44 156 LEU A N 1
ATOM 1237 C CA . LEU A 1 156 ? 4.690 -4.648 10.113 1.00 91.44 156 LEU A CA 1
ATOM 1238 C C . LEU A 1 156 ? 4.504 -5.322 11.477 1.00 91.44 156 LEU A C 1
ATOM 1240 O O . LEU A 1 156 ? 3.376 -5.437 11.950 1.00 91.44 156 LEU A O 1
ATOM 1244 N N . ALA A 1 157 ? 5.595 -5.691 12.148 1.00 91.62 157 ALA A N 1
ATOM 1245 C CA . ALA A 1 157 ? 5.549 -6.260 13.492 1.00 91.62 157 ALA A CA 1
ATOM 1246 C C . ALA A 1 157 ? 4.972 -5.266 14.519 1.00 91.62 157 ALA A C 1
ATOM 1248 O O . ALA A 1 157 ? 4.238 -5.648 15.436 1.00 91.62 157 ALA A O 1
ATOM 1249 N N . ALA A 1 158 ? 5.274 -3.972 14.372 1.00 90.25 158 ALA A N 1
ATOM 1250 C CA . ALA A 1 158 ? 4.671 -2.927 15.190 1.00 90.25 158 ALA A CA 1
ATOM 1251 C C . ALA A 1 158 ? 3.158 -2.814 14.942 1.00 90.25 158 ALA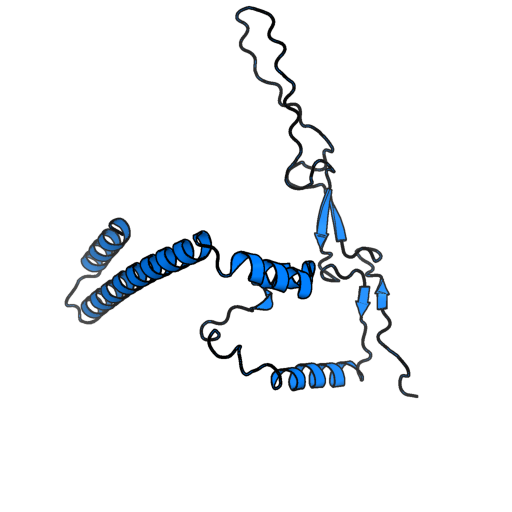 A C 1
ATOM 1253 O O . ALA A 1 158 ? 2.393 -2.692 15.903 1.00 90.25 158 ALA A O 1
ATOM 1254 N N . TYR A 1 159 ? 2.728 -2.903 13.680 1.00 90.81 159 TYR A N 1
ATOM 1255 C CA . TYR A 1 159 ? 1.316 -2.888 13.304 1.00 90.81 159 TYR A CA 1
ATOM 1256 C C . TYR A 1 159 ? 0.552 -4.091 13.869 1.00 90.81 159 TYR A C 1
ATOM 1258 O O . TYR A 1 159 ? -0.470 -3.892 14.524 1.00 90.81 159 TYR A O 1
ATOM 1266 N N . GLU A 1 160 ? 1.068 -5.314 13.708 1.00 92.25 160 GLU A N 1
ATOM 1267 C CA . GLU A 1 160 ? 0.456 -6.535 14.262 1.00 92.25 160 GLU A CA 1
ATOM 1268 C C . GLU A 1 160 ? 0.259 -6.423 15.780 1.00 92.25 160 GLU A C 1
ATOM 1270 O O . GLU A 1 160 ? -0.807 -6.716 16.316 1.00 92.25 160 GLU A O 1
ATOM 1275 N N . LYS A 1 161 ? 1.250 -5.877 16.494 1.00 92.00 161 LYS A N 1
ATOM 1276 C CA . LYS A 1 161 ? 1.145 -5.647 17.941 1.00 92.00 161 LYS A CA 1
ATOM 1277 C C . LYS A 1 161 ? 0.051 -4.641 18.315 1.00 92.00 161 LYS A C 1
ATOM 1279 O O . LYS A 1 161 ? -0.503 -4.711 19.417 1.00 92.00 161 LYS A O 1
ATOM 1284 N N . VAL A 1 162 ? -0.209 -3.650 17.466 1.00 92.94 162 VAL A N 1
ATOM 1285 C CA . VAL A 1 162 ? -1.316 -2.705 17.657 1.00 92.94 162 VAL A CA 1
ATOM 1286 C C . VAL A 1 162 ? -2.646 -3.394 17.358 1.00 92.94 162 VAL A C 1
ATOM 1288 O O . VAL A 1 162 ? -3.572 -3.252 18.155 1.00 92.94 162 VAL A O 1
ATOM 1291 N N . GLU A 1 163 ? -2.725 -4.180 16.285 1.00 92.38 163 GLU A N 1
ATOM 1292 C CA . GLU A 1 163 ? -3.905 -4.970 15.915 1.00 92.38 163 GLU A CA 1
ATOM 1293 C C . GLU A 1 163 ? -4.321 -5.928 17.042 1.00 92.38 163 GLU A C 1
ATOM 1295 O O . GLU A 1 163 ? -5.466 -5.871 17.493 1.00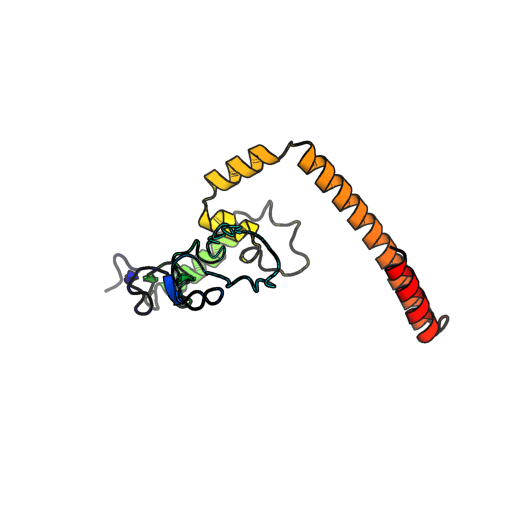 92.38 163 GLU A O 1
ATOM 1300 N N . ASP A 1 164 ? -3.379 -6.695 17.600 1.00 94.25 164 ASP A N 1
ATOM 1301 C CA . ASP A 1 164 ? -3.615 -7.606 18.729 1.00 94.25 164 ASP A CA 1
ATOM 1302 C C . ASP A 1 164 ? -4.232 -6.893 19.942 1.00 94.25 164 ASP A C 1
ATOM 1304 O O . ASP A 1 164 ? -5.149 -7.398 20.598 1.00 94.25 164 ASP A O 1
ATOM 1308 N N . LYS A 1 165 ? -3.745 -5.686 20.255 1.00 92.81 165 LYS A N 1
ATOM 1309 C CA . LYS A 1 165 ? -4.286 -4.876 21.355 1.00 92.81 165 LYS A CA 1
ATOM 1310 C C . LYS A 1 165 ? -5.691 -4.374 21.049 1.00 92.81 165 LYS A C 1
ATOM 1312 O O . LYS A 1 165 ? -6.537 -4.382 21.940 1.00 92.81 165 LYS A O 1
ATOM 1317 N N . VAL A 1 166 ? -5.942 -3.923 19.821 1.00 93.62 166 VAL A N 1
ATOM 1318 C CA . VAL A 1 166 ? -7.268 -3.452 19.402 1.00 93.62 166 VAL A CA 1
ATOM 1319 C C . VAL A 1 166 ? -8.282 -4.594 19.460 1.00 93.62 166 VAL A C 1
ATOM 1321 O O . VAL A 1 166 ? -9.365 -4.404 20.015 1.00 93.62 166 VAL A O 1
ATOM 1324 N N . GLU A 1 167 ? -7.928 -5.787 18.978 1.00 94.81 167 GLU A N 1
ATOM 1325 C CA . GLU A 1 167 ? -8.790 -6.971 19.077 1.00 94.81 167 GLU A CA 1
ATOM 1326 C C . GLU A 1 167 ? -9.008 -7.401 20.538 1.00 94.81 167 GLU A C 1
ATOM 1328 O O . GLU A 1 167 ? -10.131 -7.737 20.916 1.00 94.81 167 GLU A O 1
ATOM 1333 N N . HIS A 1 168 ? -7.996 -7.289 21.407 1.00 93.81 168 HIS A N 1
ATOM 1334 C CA . HIS A 1 168 ? -8.181 -7.507 22.845 1.00 93.81 168 HIS A CA 1
ATOM 1335 C C . HIS A 1 168 ? -9.189 -6.523 23.465 1.00 93.81 168 HIS A C 1
ATOM 1337 O O . HIS A 1 168 ? -10.101 -6.942 24.179 1.00 93.81 168 HIS A O 1
ATOM 1343 N N . TYR A 1 169 ? -9.075 -5.223 23.176 1.00 92.75 169 TYR A N 1
ATOM 1344 C CA . TYR A 1 169 ? -10.022 -4.223 23.685 1.00 92.75 169 TYR A CA 1
ATOM 1345 C C . TYR A 1 169 ? -11.434 -4.419 23.140 1.00 92.75 169 TYR A C 1
ATOM 1347 O O . TYR A 1 169 ? -12.412 -4.218 23.857 1.00 92.75 169 TYR A O 1
ATOM 1355 N N . LYS A 1 170 ? -11.550 -4.856 21.888 1.00 93.56 170 LYS A N 1
ATOM 1356 C CA . LYS A 1 170 ? -12.830 -5.198 21.277 1.00 93.56 170 LYS A CA 1
ATOM 1357 C C . LYS A 1 170 ? -13.483 -6.386 21.982 1.00 93.56 170 LYS A C 1
ATOM 1359 O O . LYS A 1 170 ? -14.663 -6.308 22.301 1.00 93.56 170 LYS A O 1
ATOM 1364 N N . ALA A 1 171 ? -12.717 -7.418 22.339 1.00 95.69 171 ALA A N 1
ATOM 1365 C CA . ALA A 1 171 ? -13.228 -8.532 23.136 1.00 95.69 171 ALA A CA 1
ATOM 1366 C C . ALA A 1 171 ? -13.728 -8.090 24.528 1.00 95.69 171 ALA A C 1
ATOM 1368 O O . ALA A 1 171 ? -14.764 -8.575 24.981 1.00 95.69 171 ALA A O 1
ATOM 1369 N N . LEU A 1 172 ? -13.043 -7.141 25.184 1.00 93.94 172 LEU A N 1
ATOM 1370 C CA . LEU A 1 172 ? -13.493 -6.551 26.459 1.00 93.94 172 LEU A CA 1
ATOM 1371 C C . LEU A 1 172 ? -14.765 -5.703 26.305 1.00 93.94 172 LEU A C 1
ATOM 1373 O O . LEU A 1 172 ? -15.613 -5.655 27.197 1.00 93.94 172 LEU A O 1
ATOM 1377 N N . MET A 1 173 ? -14.907 -5.014 25.173 1.00 94.31 173 MET A N 1
ATOM 1378 C CA . MET A 1 173 ? -16.128 -4.280 24.849 1.00 94.31 173 MET A CA 1
ATOM 1379 C C . MET A 1 173 ? -17.297 -5.253 24.622 1.00 94.31 173 MET A C 1
ATOM 1381 O O . MET A 1 173 ? -18.386 -5.048 25.162 1.00 94.31 173 MET A O 1
ATOM 1385 N N . ASP A 1 174 ? -17.063 -6.347 23.894 1.00 94.94 174 ASP A N 1
ATOM 1386 C CA . ASP A 1 174 ? -18.067 -7.379 23.617 1.00 94.94 174 ASP A CA 1
ATOM 1387 C C . ASP A 1 174 ? -18.494 -8.134 24.892 1.00 94.94 174 ASP A C 1
ATOM 1389 O O . ASP A 1 174 ? -19.671 -8.476 25.047 1.00 94.94 174 ASP A O 1
ATOM 1393 N N . SER A 1 175 ? -17.577 -8.333 25.851 1.00 95.31 175 SER A N 1
ATOM 1394 C CA . SER A 1 175 ? -17.877 -8.906 27.175 1.00 95.31 175 SER A CA 1
ATOM 1395 C C . SER A 1 175 ? -18.579 -7.927 28.131 1.00 95.31 175 SER A C 1
ATOM 1397 O O . SER A 1 175 ? -19.000 -8.335 29.215 1.00 95.31 175 SER A O 1
ATOM 1399 N N . LYS A 1 176 ? -18.766 -6.658 27.726 1.00 93.06 176 LYS A N 1
ATOM 1400 C CA . LYS A 1 176 ? -19.256 -5.532 28.550 1.00 93.06 176 LYS A CA 1
ATOM 1401 C C . LYS A 1 176 ? -18.368 -5.200 29.756 1.00 93.06 176 LYS A C 1
ATOM 1403 O O . LYS A 1 176 ? -18.825 -4.525 30.678 1.00 93.06 176 LYS A O 1
ATOM 1408 N N . GLU A 1 177 ? -17.116 -5.648 29.758 1.00 92.81 177 GLU A N 1
ATOM 1409 C CA . GLU A 1 177 ? -16.117 -5.267 30.765 1.00 92.81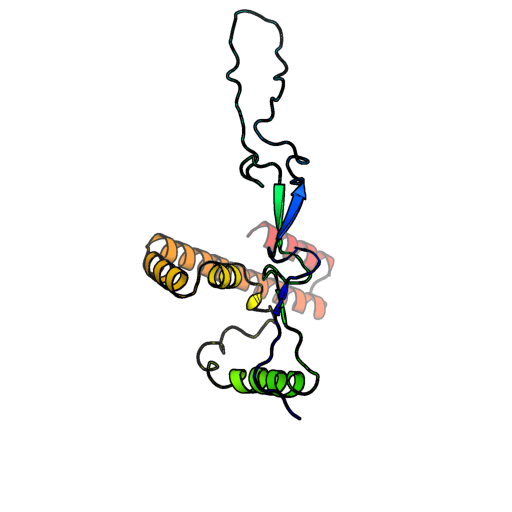 177 GLU A CA 1
ATOM 1410 C C . GLU A 1 177 ? -15.517 -3.882 30.480 1.00 92.81 177 GLU A C 1
ATOM 1412 O O . GLU A 1 177 ? -14.993 -3.236 31.385 1.00 92.81 177 GLU A O 1
ATOM 1417 N N . MET A 1 178 ? -15.638 -3.407 29.238 1.00 94.06 178 MET A N 1
ATOM 1418 C CA . MET A 1 178 ? -15.246 -2.072 28.793 1.00 94.06 178 MET A CA 1
ATOM 1419 C C . MET A 1 178 ? -16.435 -1.348 28.153 1.00 94.06 178 MET A C 1
ATOM 1421 O O . MET A 1 178 ? -17.239 -1.954 27.441 1.00 94.06 178 MET A O 1
ATOM 1425 N N . THR A 1 179 ? -16.558 -0.039 28.387 1.00 95.50 179 THR A N 1
ATOM 1426 C CA . THR A 1 179 ? -17.572 0.779 27.708 1.00 95.50 179 THR A CA 1
ATOM 1427 C C . THR A 1 179 ? -17.114 1.166 26.300 1.00 95.50 179 THR A C 1
ATOM 1429 O O . THR A 1 179 ? -15.921 1.230 26.008 1.00 95.50 179 THR A O 1
ATOM 1432 N N . THR A 1 180 ? -18.055 1.468 25.405 1.00 93.88 180 THR A N 1
ATOM 1433 C CA . THR A 1 180 ? -17.726 1.931 24.045 1.00 93.88 180 THR A CA 1
ATOM 1434 C C . THR A 1 180 ? -16.914 3.232 24.054 1.00 93.88 180 THR A C 1
ATOM 1436 O O . THR A 1 180 ? -16.047 3.421 23.205 1.00 93.88 180 THR A O 1
ATOM 1439 N N . GLU A 1 181 ? -17.162 4.122 25.018 1.00 95.25 181 GLU A N 1
ATOM 1440 C CA . GLU A 1 181 ? -16.430 5.386 25.171 1.00 95.25 181 GLU A CA 1
ATOM 1441 C C . GLU A 1 181 ? -14.971 5.135 25.576 1.00 95.25 181 GLU A C 1
ATOM 1443 O O . GLU A 1 181 ? -14.057 5.683 24.955 1.00 95.25 181 GLU A O 1
ATOM 1448 N N . ASP A 1 182 ? -14.751 4.234 26.540 1.00 93.50 182 ASP A N 1
ATOM 1449 C CA . ASP A 1 182 ? -13.411 3.825 26.972 1.00 93.50 182 ASP A CA 1
ATOM 1450 C C . ASP A 1 182 ? -12.643 3.123 25.845 1.00 93.50 182 ASP A C 1
ATOM 1452 O O . ASP A 1 182 ? -11.446 3.362 25.669 1.00 93.50 182 ASP A O 1
ATOM 1456 N N . PHE A 1 183 ? -13.324 2.300 25.041 1.00 94.00 183 PHE A N 1
ATOM 1457 C CA . PHE A 1 183 ? -12.737 1.659 23.863 1.00 94.00 183 PHE A CA 1
ATOM 1458 C C . PHE A 1 183 ? -12.248 2.698 22.847 1.00 94.00 183 PHE A C 1
ATOM 1460 O O . PHE A 1 183 ? -11.084 2.668 22.445 1.00 94.00 183 PHE A O 1
ATOM 1467 N N . ILE A 1 184 ? -13.106 3.655 22.470 1.00 94.38 184 ILE A N 1
ATOM 1468 C CA . ILE A 1 184 ? -12.754 4.715 21.512 1.00 94.38 184 ILE A CA 1
ATOM 1469 C C . ILE A 1 184 ? -11.569 5.528 22.032 1.00 94.38 184 ILE A C 1
ATOM 1471 O O . ILE A 1 184 ? -10.629 5.783 21.277 1.00 94.38 184 ILE A O 1
ATOM 1475 N N . TYR A 1 185 ? -11.587 5.912 23.311 1.00 95.38 185 TYR A N 1
ATOM 1476 C CA . TYR A 1 185 ? -10.489 6.657 23.922 1.00 95.38 185 TYR A CA 1
ATOM 1477 C C . TYR A 1 185 ? -9.177 5.860 23.893 1.00 95.38 185 TYR A C 1
ATOM 1479 O O . TYR A 1 185 ? -8.138 6.377 23.470 1.00 95.38 185 TYR A O 1
ATOM 1487 N N . THR A 1 186 ? -9.226 4.585 24.280 1.00 93.50 186 THR A N 1
ATOM 1488 C CA . THR A 1 186 ? -8.041 3.724 24.379 1.00 93.50 186 THR A CA 1
ATOM 1489 C C . THR A 1 186 ? -7.431 3.436 23.010 1.00 93.50 186 THR A C 1
ATOM 1491 O O . THR A 1 186 ? -6.221 3.589 22.836 1.00 93.50 186 THR A O 1
ATOM 1494 N N . VAL A 1 187 ? -8.252 3.095 22.012 1.00 93.25 187 VAL A N 1
ATOM 1495 C CA . VAL A 1 187 ? -7.785 2.848 20.638 1.00 93.25 187 VAL A CA 1
ATOM 1496 C C . VAL A 1 187 ? -7.257 4.131 19.998 1.00 93.25 187 VAL A C 1
ATOM 1498 O O . VAL A 1 187 ? -6.185 4.110 19.400 1.00 93.25 187 VAL A O 1
ATOM 1501 N N . SER A 1 188 ? -7.939 5.267 20.174 1.00 92.44 188 SER A N 1
ATOM 1502 C CA . SER A 1 188 ? -7.462 6.553 19.640 1.00 92.44 188 SER A CA 1
ATOM 1503 C C . SER A 1 188 ? -6.113 6.949 20.237 1.00 92.44 188 SER A C 1
ATOM 1505 O O . SER A 1 188 ? -5.230 7.411 19.516 1.00 92.44 188 SER A O 1
ATOM 1507 N N . THR A 1 189 ? -5.926 6.729 21.541 1.00 93.75 189 THR A N 1
ATOM 1508 C CA . THR A 1 189 ? -4.647 6.985 22.217 1.00 93.75 189 THR A CA 1
ATOM 1509 C C . THR A 1 189 ? -3.555 6.054 21.697 1.00 93.75 189 THR A C 1
ATOM 1511 O O . THR A 1 189 ? -2.459 6.517 21.398 1.00 93.75 189 THR A O 1
ATOM 1514 N N . LEU A 1 190 ? -3.865 4.764 21.529 1.00 91.06 190 LEU A N 1
ATOM 1515 C CA . LEU A 1 190 ? -2.932 3.768 21.006 1.00 91.06 190 LEU A CA 1
ATOM 1516 C C . LEU A 1 190 ? -2.443 4.135 19.595 1.00 91.06 190 LEU A C 1
ATOM 1518 O O . LEU A 1 190 ? -1.236 4.182 19.379 1.00 91.06 190 LEU A O 1
ATOM 1522 N N . LEU A 1 191 ? -3.362 4.466 18.682 1.00 89.06 191 LEU A N 1
ATOM 1523 C CA . LEU A 1 191 ? -3.060 4.838 17.291 1.00 89.06 191 LEU A CA 1
ATOM 1524 C C . LEU A 1 191 ? -2.374 6.203 17.150 1.00 89.06 191 LEU A C 1
ATOM 1526 O O . LEU A 1 191 ? -1.696 6.453 16.162 1.00 89.06 191 LEU A O 1
ATOM 1530 N N . SER A 1 192 ? -2.556 7.100 18.122 1.00 87.19 192 SER A N 1
ATOM 1531 C CA . SER A 1 192 ? -1.875 8.405 18.142 1.00 87.19 192 SER A CA 1
ATOM 1532 C C . SER A 1 192 ? -0.485 8.339 18.781 1.00 87.19 192 SER A C 1
ATOM 1534 O O . SER A 1 192 ? 0.264 9.311 18.722 1.00 87.19 192 SER A O 1
ATOM 1536 N N . SER A 1 193 ? -0.165 7.226 19.447 1.00 71.38 193 SER A N 1
ATOM 1537 C CA . SER A 1 193 ? 1.108 6.998 20.140 1.00 71.38 193 SER A CA 1
ATOM 1538 C C . SER A 1 193 ? 2.094 6.118 19.363 1.00 71.38 193 SER A C 1
ATOM 1540 O O . SER A 1 193 ? 3.222 5.945 19.826 1.00 71.38 193 SER A O 1
ATOM 1542 N N . SER A 1 194 ? 1.656 5.553 18.231 1.00 58.91 194 SER A N 1
ATOM 1543 C CA . SER A 1 194 ? 2.444 4.722 17.309 1.00 58.91 194 SER A CA 1
ATOM 1544 C C . SER A 1 194 ? 3.071 5.539 16.192 1.00 58.91 194 SER A C 1
ATOM 1546 O O . SER A 1 194 ? 2.329 6.371 15.623 1.00 58.91 194 SER A O 1
#

Organism: Aspergillus viridinutans (NCBI:txid75553)

Secondary structure (DSSP, 8-state):
---SS--EEEEPTTTTTSSEEEEE-TTTTT--S-B---------SS--------B--TTTTTSSEEEEE-TTTTTSSEEEE--TTHHHHHHHHHHHTTTTSTTTGGGS-SS---GGGSHHHHHHHHH-HHHHHHHHHHHHT-HHHHHHHHHHHHHHHHHHHHHHHHHHHHHHHHTTSS-HHHHHHHHHHHHH--

pLDDT: mean 70.21, std 18.07, range [32.69, 95.69]

Sequence (194 aa):
MPCTTCPTTHPCPRCSGTGTTSEPCPSCFGKRGFFEMEGGGDEARGEFHAPCISMQCRSCDGEGIAFERCRECVGVGYLRVYCGRCEEEFRQYQYRGRDGDRVEEREMNEKGTDIGDFPCMQLRKHRGAEWWDERMDEYRDTEEVETFVTNKLDDLAAYEKVEDKVEHYKALMDSKEMTTEDFIYTVSTLLSSS

Radius of gyration: 28.04 Å; chains: 1; bounding box: 41×75×75 Å

Foldseek 3Di:
DDDDDDQPWDFDPQQRQQQWDWDQQPQQRLQAWFDFDPPPDDDDDDDDPDPRPGDADPQVRRRRIHTDGPPVCRSRRTDGDDDPVVVVVVVVVVVVVPPPPPPPPPPPPPDDDDPCPPPLNVVCVVVDVVVSVVVCVVPVPDPVVVVVVVVVVVVVVLVVVLVVVLVVLVVCVVVVVDPPVRSVVVNVVSVVVD